Protein AF-A0A9D9UMH8-F1 (afdb_monomer_lite)

Structure (mmCIF, N/CA/C/O backbone):
data_AF-A0A9D9UMH8-F1
#
_entry.id   AF-A0A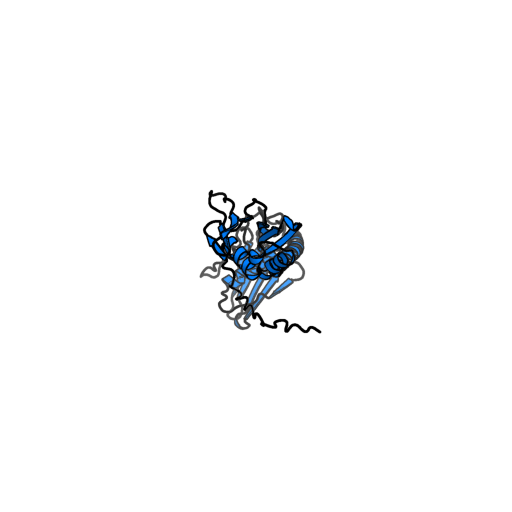9D9UMH8-F1
#
loop_
_atom_site.group_PDB
_atom_site.id
_atom_site.type_symbol
_atom_site.label_atom_id
_atom_site.label_alt_id
_atom_site.label_comp_id
_atom_site.label_asym_id
_atom_site.label_entity_id
_atom_site.label_seq_id
_atom_site.pdbx_PDB_ins_code
_atom_site.Cartn_x
_atom_site.Cartn_y
_atom_site.Cartn_z
_atom_site.occupancy
_atom_site.B_iso_or_equiv
_atom_site.auth_seq_id
_atom_site.auth_comp_id
_atom_site.auth_asym_id
_atom_site.auth_atom_id
_atom_site.pdbx_PDB_model_num
ATOM 1 N N . MET A 1 1 ? -39.418 -37.195 62.190 1.00 38.16 1 MET A N 1
ATOM 2 C CA . MET A 1 1 ? -38.482 -37.129 61.042 1.00 38.16 1 MET A CA 1
ATOM 3 C C . MET A 1 1 ? -39.323 -36.866 59.799 1.00 38.16 1 MET A C 1
ATOM 5 O O . MET A 1 1 ? -40.121 -37.720 59.458 1.00 38.16 1 MET A O 1
ATOM 9 N N . LYS A 1 2 ? -39.493 -35.611 59.355 1.00 41.47 2 LYS A N 1
ATOM 10 C CA . LYS A 1 2 ? -38.584 -34.819 58.490 1.00 41.47 2 LYS A CA 1
ATOM 11 C C . LYS A 1 2 ? -38.181 -35.584 57.229 1.00 41.47 2 LYS A C 1
ATOM 13 O O . LYS A 1 2 ? -37.345 -36.450 57.378 1.00 41.47 2 LYS A O 1
ATOM 18 N N . TYR A 1 3 ? -38.773 -35.220 56.084 1.00 45.50 3 TYR A N 1
ATOM 19 C CA . TYR A 1 3 ? -38.185 -34.996 54.741 1.00 45.50 3 TYR A CA 1
ATOM 20 C C . TYR A 1 3 ? -39.340 -34.463 53.860 1.00 45.50 3 TYR A C 1
ATOM 22 O O . TYR A 1 3 ? -40.151 -35.221 53.344 1.00 45.50 3 TYR A O 1
ATOM 30 N N . LEU A 1 4 ? -39.694 -33.177 53.946 1.00 39.97 4 LEU A N 1
ATOM 31 C CA . LEU A 1 4 ? -39.166 -32.098 53.098 1.00 39.97 4 LEU A CA 1
ATOM 32 C C . LEU A 1 4 ? -38.983 -32.539 51.630 1.00 39.97 4 LEU A C 1
ATOM 34 O O . LEU A 1 4 ? -37.881 -32.873 51.206 1.00 39.97 4 LEU A O 1
ATOM 38 N N . LYS A 1 5 ? -40.079 -32.539 50.859 1.00 43.66 5 LYS A N 1
ATOM 39 C CA . LYS A 1 5 ? -40.035 -32.583 49.391 1.00 43.66 5 LYS A CA 1
ATOM 40 C C . LYS A 1 5 ? -39.563 -31.215 48.896 1.00 43.66 5 LYS A C 1
ATOM 42 O O . LYS A 1 5 ? -40.370 -30.310 48.712 1.00 43.66 5 LYS A O 1
ATOM 47 N N . ILE A 1 6 ? -38.247 -31.057 48.770 1.00 50.69 6 ILE A N 1
ATOM 48 C CA . ILE A 1 6 ? -37.643 -29.911 48.094 1.00 50.69 6 ILE A CA 1
ATOM 49 C C . ILE A 1 6 ? -37.891 -30.060 46.594 1.00 50.69 6 ILE A C 1
ATOM 51 O O . ILE A 1 6 ? -37.615 -31.094 45.990 1.00 50.69 6 ILE A O 1
ATOM 55 N N . SER A 1 7 ? -38.445 -28.987 46.051 1.00 50.19 7 SER A N 1
ATOM 56 C CA . SER A 1 7 ? -38.648 -28.646 44.656 1.00 50.19 7 SER A CA 1
ATOM 57 C C . SER A 1 7 ? -37.510 -29.074 43.729 1.00 50.19 7 SER A C 1
ATOM 59 O O . SER A 1 7 ? -36.359 -28.705 43.939 1.00 50.19 7 SER A O 1
ATOM 61 N N . LEU A 1 8 ? -37.863 -29.707 42.613 1.00 41.88 8 LEU A N 1
ATOM 62 C CA . LEU A 1 8 ? -37.092 -29.597 41.379 1.00 41.88 8 LEU A CA 1
ATOM 63 C C . LEU A 1 8 ? -38.045 -29.166 40.265 1.00 41.88 8 LEU A C 1
ATOM 65 O O . LEU A 1 8 ? -38.298 -29.876 39.297 1.00 41.88 8 LEU A O 1
ATOM 69 N N . ALA A 1 9 ? -38.622 -27.976 40.446 1.00 45.09 9 ALA A N 1
ATOM 70 C CA . ALA A 1 9 ? -39.033 -27.187 39.304 1.00 45.09 9 ALA A CA 1
ATOM 71 C C . ALA A 1 9 ? -37.738 -26.868 38.550 1.00 45.09 9 ALA A C 1
ATOM 73 O O . ALA A 1 9 ? -36.996 -25.966 38.939 1.00 45.09 9 ALA A O 1
ATOM 74 N N . LEU A 1 10 ? -37.435 -27.671 37.525 1.00 42.94 10 LEU A N 1
ATOM 75 C CA . LEU A 1 10 ? -36.542 -27.270 36.450 1.00 42.94 10 LEU A CA 1
ATOM 76 C C . LEU A 1 10 ? -37.153 -26.008 35.837 1.00 42.94 10 LEU A C 1
ATOM 78 O O . LEU A 1 10 ? -37.937 -26.056 34.892 1.00 42.94 10 LEU A O 1
ATOM 82 N N . LEU A 1 11 ? -36.794 -24.867 36.415 1.00 43.56 11 LEU A N 1
ATOM 83 C CA . LEU A 1 11 ? -36.732 -23.603 35.717 1.00 43.56 11 LEU A CA 1
ATOM 84 C C . LEU A 1 11 ? -35.691 -23.791 34.614 1.00 43.56 11 LEU A C 1
ATOM 86 O O . LEU A 1 11 ? -34.524 -23.436 34.757 1.00 43.56 11 LEU A O 1
ATOM 90 N N . PHE A 1 12 ? -36.137 -24.356 33.495 1.00 47.38 12 PHE A N 1
ATOM 91 C CA . PHE A 1 12 ? -35.633 -23.956 32.197 1.00 47.38 12 PHE A CA 1
ATOM 92 C C . PHE A 1 12 ? -35.948 -22.463 32.065 1.00 47.38 12 PHE A C 1
ATOM 94 O O . PHE A 1 12 ? -36.927 -22.064 31.439 1.00 47.38 12 PHE A O 1
ATOM 101 N N . PHE A 1 13 ? -35.124 -21.621 32.694 1.00 43.00 13 PHE A N 1
ATOM 102 C CA . PHE A 1 13 ? -34.876 -20.291 32.175 1.00 43.00 13 PHE A CA 1
ATOM 103 C C . PHE A 1 13 ? -34.248 -20.528 30.807 1.00 43.00 13 PHE A C 1
ATOM 105 O O . PHE A 1 13 ? -33.035 -20.656 30.660 1.00 43.00 13 PHE A O 1
ATOM 112 N N . SER A 1 14 ? -35.104 -20.653 29.797 1.00 44.06 14 SER A N 1
ATOM 113 C CA . SER A 1 14 ? -34.763 -20.303 28.436 1.00 44.06 14 SER A CA 1
ATOM 114 C C . SER A 1 14 ? -34.330 -18.845 28.494 1.00 44.06 14 SER A C 1
ATOM 116 O O . SER A 1 14 ? -35.151 -17.934 28.381 1.00 44.06 14 SER A O 1
ATOM 118 N N . VAL A 1 15 ? -33.044 -18.624 28.763 1.00 45.44 15 VAL A N 1
ATOM 119 C CA . VAL A 1 15 ? -32.385 -17.365 28.464 1.00 45.44 15 VAL A CA 1
ATOM 120 C C . VAL A 1 15 ? -32.480 -17.285 26.953 1.00 45.44 15 VAL A C 1
ATOM 122 O O . VAL A 1 15 ? -31.684 -17.871 26.225 1.00 45.44 15 VAL A O 1
ATOM 125 N N . SER A 1 16 ? -33.557 -16.677 26.465 1.00 42.88 16 SER A N 1
ATOM 126 C CA . SER A 1 16 ? -33.620 -16.227 25.093 1.00 42.88 16 SER A CA 1
ATOM 127 C C . SER A 1 16 ? -32.416 -15.312 24.947 1.00 42.88 16 SER A C 1
ATOM 129 O O . SER A 1 16 ? -32.431 -14.210 25.497 1.00 42.88 16 SER A O 1
ATOM 131 N N . LEU A 1 17 ? -31.353 -15.796 24.296 1.00 49.84 17 LEU A N 1
ATOM 132 C CA . LEU A 1 17 ? -30.282 -14.949 23.797 1.00 49.84 17 LEU A CA 1
ATOM 133 C C . LEU A 1 17 ? -30.946 -13.975 22.824 1.00 49.84 17 LEU A C 1
ATOM 135 O O . LEU A 1 17 ? -31.077 -14.243 21.631 1.00 49.84 17 LEU A O 1
ATOM 139 N N . SER A 1 18 ? -31.469 -12.867 23.344 1.00 59.88 18 SER A N 1
ATOM 140 C CA . SER A 1 18 ? -31.874 -11.757 22.509 1.00 59.88 18 SER A CA 1
ATOM 141 C C . SER A 1 18 ? -30.582 -11.204 21.937 1.00 59.88 18 SER A C 1
ATOM 143 O O . SER A 1 18 ? -29.784 -10.633 22.678 1.00 59.88 18 SER A O 1
ATOM 145 N N . ALA A 1 19 ? -30.358 -11.428 20.643 1.00 69.69 19 ALA A N 1
ATOM 146 C CA . ALA A 1 19 ? -29.226 -10.847 19.941 1.00 69.69 19 ALA A CA 1
ATOM 147 C C . ALA A 1 19 ? -29.185 -9.338 20.228 1.00 69.69 19 ALA A C 1
ATOM 149 O O . ALA A 1 19 ? -30.169 -8.630 19.975 1.00 69.69 19 ALA A O 1
ATOM 150 N N . GLN A 1 20 ? -28.071 -8.875 20.795 1.00 80.69 20 GLN A N 1
ATOM 151 C CA . GLN A 1 20 ? -27.877 -7.481 21.163 1.00 80.69 20 GLN A CA 1
ATOM 152 C C . GLN A 1 20 ? -27.992 -6.594 19.915 1.00 80.69 20 GLN A C 1
ATOM 154 O O . GLN A 1 20 ? -27.347 -6.834 18.889 1.00 80.69 20 GLN A O 1
ATOM 159 N N . LYS A 1 21 ? -28.827 -5.552 19.976 1.00 88.50 21 LYS A N 1
ATOM 160 C CA . LYS A 1 21 ? -29.055 -4.657 18.833 1.00 88.50 21 LYS A CA 1
ATOM 161 C C . LYS A 1 21 ? -28.113 -3.465 18.892 1.00 88.50 21 LYS A C 1
ATOM 163 O O . LYS A 1 21 ? -28.416 -2.460 19.530 1.00 88.50 21 LYS A O 1
ATOM 168 N N . VAL A 1 22 ? -27.005 -3.561 18.166 1.00 91.12 22 VAL A N 1
ATOM 169 C CA . VAL A 1 22 ? -26.075 -2.443 17.952 1.00 91.12 22 VAL A CA 1
ATOM 170 C C . VAL A 1 22 ? -26.483 -1.656 16.701 1.00 91.12 22 VAL A C 1
ATOM 172 O O . VAL A 1 22 ? -26.626 -2.243 15.624 1.00 91.12 22 VAL A O 1
ATOM 175 N N . LYS A 1 23 ? -26.687 -0.339 16.844 1.00 91.44 23 LYS A N 1
ATOM 176 C CA . LYS A 1 23 ? -27.027 0.602 15.762 1.00 91.44 23 LYS A CA 1
ATOM 177 C C . LYS A 1 23 ? -26.100 1.820 15.807 1.00 91.44 23 LYS A C 1
ATOM 179 O O . LYS A 1 23 ? -25.904 2.406 16.869 1.00 91.44 23 LYS A O 1
ATOM 184 N N . LEU A 1 24 ? -25.606 2.240 14.645 1.00 89.75 24 LEU A N 1
ATOM 185 C CA . LEU A 1 24 ? -24.963 3.541 14.463 1.00 89.75 24 LEU A CA 1
ATOM 186 C C . LEU A 1 24 ? -26.001 4.623 14.154 1.00 89.75 24 LEU A C 1
ATOM 188 O O . LEU A 1 24 ? -26.866 4.431 13.299 1.00 89.75 24 LEU A O 1
ATOM 192 N N . ASP A 1 25 ? -25.923 5.740 14.872 1.00 89.56 25 ASP A N 1
ATOM 193 C CA . ASP A 1 25 ? -26.810 6.895 14.710 1.00 89.56 25 ASP A CA 1
ATOM 194 C C . ASP A 1 25 ? -25.981 8.184 14.755 1.00 89.56 25 ASP A C 1
ATOM 196 O O . ASP A 1 25 ? -25.525 8.610 15.819 1.00 89.56 25 ASP A O 1
ATOM 200 N N . ASP A 1 26 ? -25.712 8.757 13.582 1.00 87.44 26 ASP A N 1
ATOM 201 C CA . ASP A 1 26 ? -24.709 9.806 13.368 1.00 87.44 26 ASP A CA 1
ATOM 202 C C . ASP A 1 26 ? -23.345 9.434 13.954 1.00 87.44 26 ASP A C 1
ATOM 204 O O . ASP A 1 26 ? -22.712 8.516 13.444 1.00 87.44 26 ASP A O 1
ATOM 208 N N . ASP A 1 27 ? -22.887 10.113 15.010 1.00 90.00 27 ASP A N 1
ATOM 209 C CA . ASP A 1 27 ? -21.639 9.828 15.727 1.00 90.00 27 ASP A CA 1
ATOM 210 C C . ASP A 1 27 ? -21.842 8.836 16.887 1.00 90.00 27 ASP A C 1
ATOM 212 O O . ASP A 1 27 ? -20.880 8.312 17.434 1.00 90.00 27 ASP A O 1
ATOM 216 N N . ASN A 1 28 ? -23.080 8.490 17.232 1.00 93.69 28 ASN A N 1
ATOM 217 C CA . ASN A 1 28 ? -23.400 7.674 18.399 1.00 93.69 28 ASN A CA 1
ATOM 218 C C . ASN A 1 28 ? -23.435 6.177 18.070 1.00 93.69 28 ASN A C 1
ATOM 220 O O . ASN A 1 28 ? -23.884 5.765 16.998 1.00 93.69 28 ASN A O 1
ATOM 224 N N . VAL A 1 29 ? -23.016 5.359 19.036 1.00 93.56 29 VAL A N 1
ATOM 225 C CA . VAL A 1 29 ? -23.204 3.905 19.019 1.00 93.56 29 VAL A CA 1
ATOM 226 C C . VAL A 1 29 ? -24.267 3.558 20.054 1.00 93.56 29 VAL A C 1
ATOM 228 O O . VAL A 1 29 ? -24.078 3.747 21.263 1.00 93.56 29 VAL A O 1
ATOM 231 N N . LEU A 1 30 ? -25.409 3.085 19.562 1.00 93.50 30 LEU A N 1
ATOM 232 C CA . LEU A 1 30 ? -26.549 2.680 20.368 1.00 93.50 30 LEU A CA 1
ATOM 233 C C . LEU A 1 30 ? -26.516 1.166 20.565 1.00 93.50 30 LEU A C 1
ATOM 235 O O . LEU A 1 30 ? -26.478 0.417 19.592 1.00 93.50 30 LEU A O 1
ATOM 239 N N . VAL A 1 31 ? -26.598 0.726 21.813 1.00 92.31 31 VAL A N 1
ATOM 240 C CA . VAL A 1 31 ? -26.696 -0.678 22.208 1.00 92.31 31 VAL A CA 1
ATOM 241 C C . VAL A 1 31 ? -28.065 -0.872 22.845 1.00 92.31 31 VAL A C 1
ATOM 243 O O . VAL A 1 31 ? -28.396 -0.200 23.820 1.00 92.31 31 VAL A O 1
ATOM 246 N N . ASP A 1 32 ? -28.906 -1.699 22.226 1.00 91.31 32 ASP A N 1
ATOM 247 C CA . ASP A 1 32 ? -30.314 -1.882 22.596 1.00 91.31 32 ASP A CA 1
ATOM 248 C C . ASP A 1 32 ? -31.077 -0.551 22.707 1.00 91.31 32 ASP A C 1
ATOM 250 O O . ASP A 1 32 ? -31.887 -0.327 23.604 1.00 91.31 32 ASP A O 1
ATOM 254 N N . LYS A 1 33 ? -30.819 0.339 21.736 1.00 91.19 33 LYS A N 1
ATOM 255 C CA . LYS A 1 33 ? -31.358 1.711 21.631 1.00 91.19 33 LYS A CA 1
ATOM 256 C C . LYS A 1 33 ? -30.848 2.700 22.689 1.00 91.19 33 LYS A C 1
ATOM 258 O O . LYS A 1 33 ? -31.306 3.838 22.702 1.00 91.19 33 LYS A O 1
ATOM 263 N N . VAL A 1 34 ? -29.893 2.316 23.533 1.00 92.50 34 VAL A N 1
ATOM 264 C CA . VAL A 1 34 ? -29.270 3.206 24.522 1.00 92.50 34 VAL A CA 1
ATOM 265 C C . VAL A 1 34 ? -27.898 3.645 24.017 1.00 92.50 34 VAL A C 1
ATOM 267 O O . VAL A 1 34 ? -27.082 2.802 23.653 1.00 92.50 34 VAL A O 1
ATOM 270 N N . LYS A 1 35 ? -27.613 4.954 24.001 1.00 94.81 35 LYS A N 1
ATOM 271 C CA . LYS A 1 35 ? -26.267 5.458 23.673 1.00 94.81 35 LYS A CA 1
ATOM 272 C C . LYS A 1 35 ? -25.269 4.906 24.692 1.00 94.81 35 LYS A C 1
ATOM 274 O O . LYS A 1 35 ? -25.461 5.090 25.891 1.00 94.81 35 LYS A O 1
ATOM 279 N N . LYS A 1 36 ? -24.218 4.239 24.213 1.00 95.44 36 LYS A N 1
ATOM 280 C CA . LYS A 1 36 ? -23.132 3.701 25.053 1.00 95.44 36 LYS A CA 1
ATOM 281 C C . LYS A 1 36 ? -21.758 4.220 24.659 1.00 95.44 36 LYS A C 1
ATOM 283 O O . LYS A 1 36 ? -20.905 4.368 25.5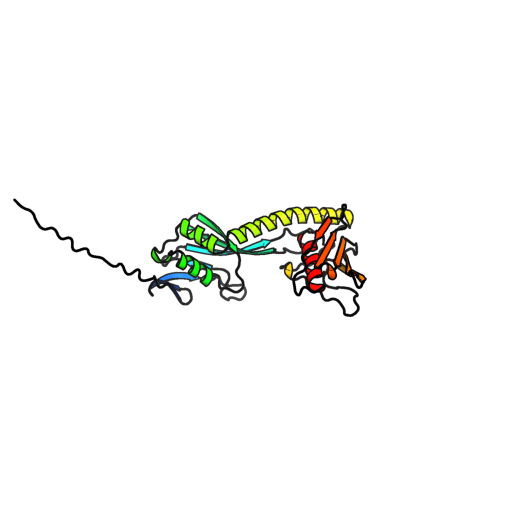23 1.00 95.44 36 LYS A O 1
ATOM 288 N N . PHE A 1 37 ? -21.565 4.525 23.380 1.00 96.88 37 PHE A N 1
ATOM 289 C CA . PHE A 1 37 ? -20.297 5.031 22.875 1.00 96.88 37 PHE A CA 1
ATOM 290 C C . PHE A 1 37 ? -20.516 6.161 21.878 1.00 96.88 37 PHE A C 1
ATOM 292 O O . PHE A 1 37 ? -21.617 6.364 21.352 1.00 96.88 37 PHE A O 1
ATOM 299 N N . GLU A 1 38 ? -19.436 6.874 21.603 1.00 96.12 38 GLU A N 1
ATOM 300 C CA . GLU A 1 38 ? -19.362 7.909 20.588 1.00 96.12 38 GLU A CA 1
ATOM 301 C C . GLU A 1 38 ? -18.154 7.659 19.690 1.00 96.12 38 GLU A C 1
ATOM 303 O O . GLU A 1 38 ? -17.030 7.497 20.159 1.00 96.12 38 GLU A O 1
ATOM 308 N N . PHE A 1 39 ? -18.391 7.614 18.384 1.00 95.44 39 PHE A N 1
ATOM 309 C CA . PHE A 1 39 ? -17.360 7.519 17.368 1.00 95.44 39 PHE A CA 1
ATOM 310 C C . PHE A 1 39 ? -17.258 8.857 16.645 1.00 95.44 39 PHE A C 1
ATOM 312 O O . PHE A 1 39 ? -18.159 9.234 15.895 1.00 95.44 39 PHE A O 1
ATOM 319 N N . THR A 1 40 ? -16.136 9.541 16.842 1.00 93.12 40 THR A N 1
ATOM 320 C CA . THR A 1 40 ? -15.870 10.866 16.275 1.00 93.12 40 THR A CA 1
ATOM 321 C C . THR A 1 40 ? -14.826 10.781 15.170 1.00 93.12 40 THR A C 1
ATOM 323 O O . THR A 1 40 ? -13.844 10.052 15.285 1.00 93.12 40 THR A O 1
ATOM 326 N N . ASN A 1 41 ? -15.020 11.543 14.095 1.00 92.25 41 ASN A N 1
ATOM 327 C CA . ASN A 1 41 ? -14.042 11.698 13.019 1.00 92.25 41 ASN A CA 1
ATOM 328 C C . ASN A 1 41 ? -13.415 13.100 13.108 1.00 92.25 41 ASN A C 1
ATOM 330 O O . ASN A 1 41 ? -14.159 14.078 13.233 1.00 92.25 41 ASN A O 1
ATOM 334 N N . PRO A 1 42 ? -12.082 13.242 12.997 1.00 91.19 42 PRO A N 1
ATOM 335 C CA . PRO A 1 42 ? -11.452 14.558 12.946 1.00 91.19 42 PRO A CA 1
ATOM 336 C C . PRO A 1 42 ? -11.834 15.298 11.656 1.00 91.19 42 PRO A C 1
ATOM 338 O O . PRO A 1 42 ? -12.278 14.688 10.684 1.00 91.19 42 PRO A O 1
ATOM 341 N N . LEU A 1 43 ? -11.648 16.618 11.616 1.00 91.06 43 LEU A N 1
ATOM 342 C CA . LEU A 1 43 ? -11.814 17.390 10.381 1.00 91.06 43 LEU A CA 1
ATOM 343 C C . LEU A 1 43 ? -10.568 17.264 9.493 1.00 91.06 43 LEU A C 1
ATOM 345 O O . LEU A 1 43 ? -9.438 17.300 9.973 1.00 91.06 43 LEU A O 1
ATOM 349 N N . ASN A 1 44 ? -10.774 17.149 8.184 1.00 88.44 44 ASN A N 1
ATOM 350 C CA . ASN A 1 44 ? -9.715 17.213 7.183 1.00 88.44 44 ASN A CA 1
ATOM 351 C C . ASN A 1 44 ? -9.377 18.669 6.810 1.00 88.44 44 ASN A C 1
ATOM 353 O O . ASN A 1 44 ? -10.048 19.610 7.231 1.00 88.44 44 ASN A O 1
ATOM 357 N N . ALA A 1 45 ? -8.379 18.859 5.941 1.00 86.69 45 ALA A N 1
ATOM 358 C CA . AL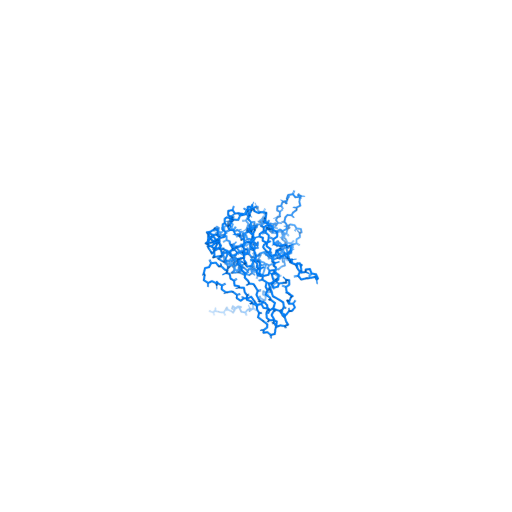A A 1 45 ? -7.940 20.183 5.475 1.00 86.69 45 ALA A CA 1
ATOM 359 C C . ALA A 1 45 ? -9.037 21.021 4.781 1.00 86.69 45 ALA A C 1
ATOM 361 O O . ALA A 1 45 ? -8.876 22.224 4.606 1.00 86.69 45 ALA A O 1
ATOM 362 N N . LYS A 1 46 ? -10.156 20.403 4.379 1.00 90.00 46 LYS A N 1
ATOM 363 C CA . LYS A 1 46 ? -11.324 21.073 3.785 1.00 90.00 46 LYS A CA 1
ATOM 364 C C . LYS A 1 46 ? -12.432 21.348 4.813 1.00 90.00 46 LYS A C 1
ATOM 366 O O . LYS A 1 46 ? -13.553 21.653 4.415 1.00 90.00 46 LYS A O 1
ATOM 371 N N . GLY A 1 47 ? -12.159 21.162 6.107 1.00 90.31 47 GLY A N 1
ATOM 372 C CA . GLY A 1 47 ? -13.127 21.341 7.191 1.00 90.31 47 GLY A CA 1
ATOM 373 C C . GLY A 1 47 ? -14.245 20.292 7.223 1.00 90.31 47 GLY A C 1
ATOM 374 O O . GLY A 1 47 ? -15.265 20.512 7.866 1.00 90.31 47 GLY A O 1
ATOM 375 N N . LYS A 1 48 ? -14.096 19.161 6.519 1.00 89.00 48 LYS A N 1
ATOM 376 C CA . LYS A 1 48 ? -15.084 18.065 6.501 1.00 89.00 48 LYS A CA 1
ATOM 377 C C . LYS A 1 48 ? -14.607 16.906 7.370 1.00 89.00 48 LYS A C 1
ATOM 379 O O . LYS A 1 48 ? -13.405 16.678 7.442 1.00 89.00 48 LYS A O 1
ATOM 384 N N . LYS A 1 49 ? -15.527 16.132 7.957 1.00 87.75 49 LYS A N 1
ATOM 385 C CA . LYS A 1 49 ? -15.187 14.897 8.687 1.00 87.75 49 LYS A CA 1
ATOM 386 C C . LYS A 1 49 ? -14.333 13.963 7.818 1.00 87.75 49 LYS A C 1
ATOM 388 O O . LYS A 1 49 ? -14.701 13.646 6.683 1.00 87.75 49 LYS A O 1
ATOM 393 N N . ASP A 1 50 ? -13.190 13.551 8.351 1.00 88.50 50 ASP A N 1
ATOM 394 C CA . ASP A 1 50 ? -12.257 12.622 7.728 1.00 88.50 50 ASP A CA 1
ATOM 395 C C . ASP A 1 50 ? -12.765 11.191 7.915 1.00 88.50 50 ASP A C 1
ATOM 397 O O . ASP A 1 50 ? -12.691 10.613 8.996 1.00 88.50 50 ASP A O 1
ATOM 401 N N . LYS A 1 51 ? -13.305 10.621 6.838 1.00 86.06 51 LYS A N 1
ATOM 402 C CA . LYS A 1 51 ? -13.953 9.301 6.839 1.00 86.06 51 LYS A CA 1
ATOM 403 C C . LYS A 1 51 ? -12.988 8.144 7.118 1.00 86.06 51 LYS A C 1
ATOM 405 O O . LYS A 1 51 ? -13.444 7.026 7.344 1.00 86.06 51 LYS A O 1
ATOM 410 N N . TYR A 1 52 ? -11.681 8.402 7.069 1.00 86.00 52 TYR A N 1
ATOM 411 C CA . TYR A 1 52 ? -10.636 7.389 7.191 1.00 86.00 52 TYR A CA 1
ATOM 412 C C . TYR A 1 52 ? -9.964 7.377 8.566 1.00 86.00 52 TYR A C 1
ATOM 414 O O . TYR A 1 52 ? -9.183 6.480 8.849 1.00 86.00 52 TYR A O 1
ATOM 422 N N . LYS A 1 53 ? -10.282 8.336 9.438 1.00 90.75 53 LYS A N 1
ATOM 423 C CA . LYS A 1 53 ? -9.732 8.429 10.795 1.00 90.75 53 LYS A CA 1
ATOM 424 C C . LYS A 1 53 ? -10.856 8.519 11.797 1.00 90.75 53 LYS A C 1
ATOM 426 O O . LYS A 1 53 ? -11.904 9.074 11.482 1.00 90.75 53 LYS A O 1
ATOM 431 N N . GLY A 1 54 ? -10.633 8.060 13.017 1.00 94.00 54 GLY A N 1
ATOM 432 C CA . GLY A 1 54 ? -11.634 8.253 14.050 1.00 94.00 54 GLY A CA 1
ATOM 433 C C . GLY A 1 54 ? -11.207 7.821 15.434 1.00 94.00 54 GLY A C 1
ATOM 434 O O . GLY A 1 54 ? -10.153 7.223 15.628 1.00 94.00 54 GLY A O 1
ATOM 435 N N . THR A 1 55 ? -12.050 8.149 16.399 1.00 96.75 55 THR A N 1
ATOM 436 C CA . THR A 1 55 ? -11.852 7.818 17.803 1.00 96.75 55 THR A CA 1
ATOM 437 C C . THR A 1 55 ? -13.164 7.311 18.375 1.00 96.75 55 THR A C 1
ATOM 439 O O . THR A 1 55 ? -14.163 8.033 18.340 1.00 96.75 55 THR A O 1
ATOM 442 N N . LEU A 1 56 ? -13.146 6.092 18.912 1.00 97.38 56 LEU A N 1
ATOM 443 C CA . LEU A 1 56 ? -14.237 5.521 19.693 1.00 97.38 56 LEU A CA 1
ATOM 444 C C . LEU A 1 56 ? -14.007 5.848 21.169 1.00 97.38 56 LEU A C 1
ATOM 446 O O . LEU A 1 56 ? -12.945 5.536 21.713 1.00 97.38 56 LEU A O 1
ATOM 450 N N . LYS A 1 57 ? -15.002 6.456 21.810 1.00 97.38 57 LYS A N 1
ATOM 451 C CA . LYS A 1 57 ? -14.987 6.827 23.225 1.00 97.38 57 LYS A CA 1
ATOM 452 C C . LYS A 1 57 ? -16.196 6.262 23.952 1.00 97.38 57 LYS A C 1
ATOM 454 O O . LYS A 1 57 ? -17.255 6.092 23.345 1.00 97.38 57 LYS A O 1
ATOM 459 N N . ASP A 1 58 ? -16.043 6.003 25.242 1.00 95.19 58 ASP A N 1
ATOM 460 C CA . ASP A 1 58 ? -17.188 5.796 26.128 1.00 95.19 58 ASP A CA 1
ATOM 461 C C . ASP A 1 58 ? -17.877 7.134 26.476 1.00 95.19 58 ASP A C 1
ATOM 463 O O . ASP A 1 58 ? -17.497 8.203 25.988 1.00 95.19 58 ASP A O 1
ATOM 467 N N . LEU A 1 59 ? -18.925 7.078 27.303 1.00 93.81 59 LEU A N 1
ATOM 468 C CA . LEU A 1 59 ? -19.667 8.273 27.727 1.00 93.81 59 LEU A CA 1
ATOM 469 C C . LEU A 1 59 ? -18.912 9.147 28.736 1.00 93.81 59 LEU A C 1
ATOM 471 O O . LEU A 1 59 ? -19.294 10.298 28.935 1.00 93.81 59 LEU A O 1
ATOM 475 N N . GLU A 1 60 ? -17.868 8.614 29.365 1.00 94.38 60 GLU A N 1
ATOM 476 C CA . GLU A 1 60 ? -16.993 9.351 30.281 1.00 94.38 60 GLU A CA 1
ATOM 477 C C . GLU A 1 60 ? -15.891 10.103 29.516 1.00 94.38 60 GLU A C 1
ATOM 479 O O . GLU A 1 60 ? -15.204 10.958 30.073 1.00 94.38 60 GLU A O 1
ATOM 484 N N . GLY A 1 61 ? -15.760 9.837 28.213 1.00 93.12 61 GLY A N 1
ATOM 485 C CA . GLY A 1 61 ? -14.777 10.448 27.329 1.00 93.12 61 GLY A CA 1
ATOM 486 C C . GLY A 1 61 ? -13.464 9.670 27.241 1.00 93.12 61 GLY A C 1
ATOM 487 O O . GLY A 1 61 ? -12.544 10.135 26.558 1.00 93.12 61 GLY A O 1
ATOM 488 N N . ASN A 1 62 ? -13.372 8.492 27.867 1.00 95.62 62 ASN A N 1
ATOM 489 C CA . ASN A 1 62 ? -12.193 7.641 27.782 1.00 95.62 62 ASN A CA 1
ATOM 490 C C . ASN A 1 62 ? -12.071 7.072 26.367 1.00 95.62 62 ASN A C 1
ATOM 492 O O . ASN A 1 62 ? -13.044 6.616 25.761 1.00 95.62 62 ASN A O 1
ATOM 496 N N . VAL A 1 63 ? -10.854 7.101 25.823 1.00 97.00 63 VAL A N 1
ATOM 497 C CA . VAL A 1 63 ? -10.579 6.591 24.477 1.00 97.00 63 VAL A CA 1
ATOM 498 C C . VAL A 1 63 ? -10.466 5.072 24.514 1.00 97.00 63 VAL A C 1
ATOM 500 O O . VAL A 1 63 ? -9.533 4.521 25.096 1.00 97.00 63 VAL A O 1
ATOM 503 N N . ILE A 1 64 ? -11.394 4.415 23.824 1.00 97.31 64 ILE A N 1
ATOM 504 C CA . ILE A 1 64 ? -11.431 2.962 23.653 1.00 97.31 64 ILE A CA 1
ATOM 505 C C . ILE A 1 64 ? -10.538 2.550 22.482 1.00 97.31 64 ILE A C 1
ATOM 507 O O . ILE A 1 64 ? -9.711 1.651 22.622 1.00 97.31 64 ILE A O 1
ATOM 511 N N . LEU A 1 65 ? -10.693 3.231 21.339 1.00 97.69 65 LEU A N 1
ATOM 512 C CA . LEU A 1 65 ? -9.884 3.032 20.137 1.00 97.69 65 LEU A CA 1
ATOM 513 C C . LEU A 1 65 ? -9.573 4.362 19.456 1.00 97.69 65 LEU A C 1
ATOM 515 O O . LEU A 1 65 ? -10.432 5.238 19.352 1.00 97.69 65 LEU A O 1
ATOM 519 N N . GLU A 1 66 ? -8.370 4.470 18.908 1.00 97.25 66 GLU A N 1
ATOM 520 C CA . GLU A 1 66 ? -7.962 5.536 18.001 1.00 97.25 66 GLU A CA 1
ATOM 521 C C . GLU A 1 66 ? -7.481 4.930 16.681 1.00 97.25 66 GLU A C 1
ATOM 523 O O . GLU A 1 66 ? -6.650 4.026 16.673 1.00 97.25 66 GLU A O 1
ATOM 528 N N . ILE A 1 67 ? -8.002 5.433 15.563 1.00 95.62 67 ILE A N 1
ATOM 529 C CA . ILE A 1 67 ? -7.679 4.962 14.220 1.00 95.62 67 ILE A CA 1
ATOM 530 C C . ILE A 1 67 ? -7.075 6.110 13.417 1.00 95.62 67 ILE A C 1
ATOM 532 O O . ILE A 1 67 ? -7.725 7.134 13.172 1.00 95.62 67 ILE A O 1
ATOM 536 N N . LYS A 1 68 ? -5.823 5.924 12.998 1.00 93.19 68 LYS A N 1
ATOM 537 C CA . LYS A 1 68 ? -5.037 6.880 12.211 1.00 93.19 68 LYS A CA 1
ATOM 538 C C . LYS A 1 68 ? -4.560 6.226 10.921 1.00 93.19 68 LYS A C 1
ATOM 540 O O . LYS A 1 68 ? -4.253 5.040 10.912 1.00 93.19 68 LYS A O 1
ATOM 545 N N . ASP A 1 69 ? -4.452 7.005 9.849 1.00 89.81 69 ASP A N 1
ATOM 546 C CA . ASP A 1 69 ? -3.801 6.533 8.624 1.00 89.81 69 ASP A CA 1
ATOM 547 C C . ASP A 1 69 ? -2.343 6.150 8.913 1.00 89.81 69 ASP A C 1
ATOM 549 O O . ASP A 1 69 ? -1.638 6.846 9.649 1.00 89.81 69 ASP A O 1
ATOM 553 N N . THR A 1 70 ? -1.884 5.085 8.267 1.00 90.69 70 THR A N 1
ATOM 554 C CA . THR A 1 70 ? -0.462 4.769 8.124 1.00 90.69 70 THR A CA 1
ATOM 555 C C . THR A 1 70 ? -0.131 4.560 6.650 1.00 90.69 70 THR A C 1
ATOM 557 O O . THR A 1 70 ? -0.986 4.155 5.859 1.00 90.69 70 THR A O 1
ATOM 560 N N . ILE A 1 71 ? 1.100 4.880 6.257 1.00 89.19 71 ILE A N 1
ATOM 561 C CA . ILE A 1 71 ? 1.549 4.811 4.866 1.00 89.19 71 ILE A CA 1
ATOM 562 C C . ILE A 1 71 ? 2.739 3.860 4.787 1.00 89.19 71 ILE A C 1
ATOM 564 O O . ILE A 1 71 ? 3.815 4.144 5.315 1.00 89.19 71 ILE A O 1
ATOM 568 N N . PHE A 1 72 ? 2.560 2.759 4.063 1.00 89.06 72 PHE A N 1
ATOM 569 C CA . PHE A 1 72 ? 3.626 1.812 3.761 1.00 89.06 72 PHE A CA 1
ATOM 570 C C . PHE A 1 72 ? 4.427 2.359 2.586 1.00 89.06 72 PHE A C 1
ATOM 572 O O . PHE A 1 72 ? 3.974 2.326 1.438 1.00 89.06 72 PHE A O 1
ATOM 579 N N . SER A 1 73 ? 5.583 2.945 2.880 1.00 89.75 73 SER A N 1
ATOM 580 C CA . SER A 1 73 ? 6.272 3.848 1.965 1.00 89.75 73 SER A CA 1
ATOM 581 C C . SER A 1 73 ? 7.687 3.421 1.612 1.00 89.75 73 SER A C 1
ATOM 583 O O . SER A 1 73 ? 8.427 2.857 2.416 1.00 89.75 73 SER A O 1
ATOM 585 N N . PHE A 1 74 ? 8.073 3.725 0.377 1.00 89.06 74 PHE A N 1
ATOM 586 C CA . PHE A 1 74 ? 9.433 3.508 -0.078 1.00 89.06 74 PHE A CA 1
ATOM 587 C C . PHE A 1 74 ? 10.364 4.583 0.484 1.00 89.06 74 PHE A C 1
ATOM 589 O O . PHE A 1 74 ? 9.966 5.739 0.651 1.00 89.06 74 PHE A O 1
ATOM 596 N N . VAL A 1 75 ? 11.620 4.218 0.729 1.00 91.19 75 VAL A N 1
ATOM 597 C CA . VAL A 1 75 ? 12.688 5.179 1.009 1.00 91.19 75 VAL A CA 1
ATOM 598 C C . VAL A 1 75 ? 12.935 5.998 -0.268 1.00 91.19 75 VAL A C 1
ATOM 600 O O . VAL A 1 75 ? 13.171 5.402 -1.328 1.00 91.19 75 VAL A O 1
ATOM 603 N N . PRO A 1 76 ? 12.867 7.343 -0.206 1.00 89.94 76 PRO A N 1
ATOM 604 C CA . PRO A 1 76 ? 13.161 8.186 -1.360 1.00 89.94 76 PRO A CA 1
ATOM 605 C C . PRO A 1 76 ? 14.595 7.975 -1.853 1.00 89.94 76 PRO A C 1
ATOM 607 O O . PRO A 1 76 ? 15.543 8.020 -1.068 1.00 89.94 76 PRO A O 1
ATOM 610 N N . LEU A 1 77 ? 14.763 7.767 -3.159 1.00 91.31 77 LEU A N 1
ATOM 611 C CA . LEU A 1 77 ? 16.089 7.739 -3.777 1.00 91.31 77 LEU A CA 1
ATOM 612 C C . LEU A 1 77 ? 16.625 9.164 -3.974 1.00 91.31 77 LEU A C 1
ATOM 614 O O . LEU A 1 77 ? 15.860 10.123 -4.042 1.00 91.31 77 LEU A O 1
ATOM 618 N N . SER A 1 78 ? 17.942 9.315 -4.144 1.00 90.31 78 SER A N 1
ATOM 619 C CA . SER A 1 78 ? 18.603 10.627 -4.308 1.00 90.31 78 SER A CA 1
ATOM 620 C C . SER A 1 78 ? 18.091 11.459 -5.491 1.00 90.31 78 SER A C 1
ATOM 622 O O . SER A 1 78 ? 18.244 12.679 -5.513 1.00 90.31 78 SER A O 1
ATOM 624 N N . HIS A 1 79 ? 17.474 10.805 -6.473 1.00 86.19 79 HIS A N 1
ATOM 625 C CA . HIS A 1 79 ? 16.885 11.429 -7.650 1.00 86.19 79 HIS A CA 1
ATOM 626 C C . HIS A 1 79 ? 15.355 11.573 -7.550 1.00 86.19 79 HIS A C 1
ATOM 628 O O . HIS A 1 79 ? 14.714 11.886 -8.547 1.00 86.19 79 HIS A O 1
ATOM 634 N N . GLU A 1 80 ? 14.735 11.394 -6.379 1.00 88.69 80 GLU A N 1
ATOM 635 C CA . GLU A 1 80 ? 13.285 11.526 -6.182 1.00 88.69 80 GLU A CA 1
ATOM 636 C C . GLU A 1 80 ? 12.931 12.716 -5.278 1.00 88.69 80 GLU A C 1
ATOM 638 O O . GLU A 1 80 ? 13.441 12.853 -4.171 1.00 88.69 80 GLU A O 1
ATOM 643 N N . ARG A 1 81 ? 12.017 13.587 -5.734 1.00 83.38 81 ARG A N 1
ATOM 644 C CA . ARG A 1 81 ? 11.583 14.788 -4.983 1.00 83.38 81 ARG A CA 1
ATOM 645 C C . ARG A 1 81 ? 10.607 14.521 -3.835 1.00 83.38 81 ARG A C 1
ATOM 647 O O . ARG A 1 81 ? 10.174 15.464 -3.178 1.00 83.38 81 ARG A O 1
ATOM 654 N N . GLY A 1 82 ? 10.207 13.276 -3.618 1.00 82.44 82 GLY A N 1
ATOM 655 C CA . GLY A 1 82 ? 9.209 12.939 -2.615 1.00 82.44 82 GLY A CA 1
ATOM 656 C C . GLY A 1 82 ? 9.176 11.454 -2.312 1.00 82.44 82 GLY A C 1
ATOM 657 O O . GLY A 1 82 ? 9.961 10.673 -2.847 1.00 82.44 82 GLY A O 1
ATOM 658 N N . GLN A 1 83 ? 8.216 11.075 -1.478 1.00 83.56 83 GLN A N 1
ATOM 659 C CA . GLN A 1 83 ? 8.004 9.699 -1.069 1.00 83.56 83 GLN A CA 1
ATOM 660 C C . GLN A 1 83 ? 6.907 9.021 -1.898 1.00 83.56 83 GLN A C 1
ATOM 662 O O . GLN A 1 83 ? 5.841 9.592 -2.131 1.00 83.56 83 GLN A O 1
ATOM 667 N N . ARG A 1 84 ? 7.173 7.786 -2.327 1.00 83.62 84 ARG A N 1
ATOM 668 C CA . ARG A 1 84 ? 6.184 6.896 -2.947 1.00 83.62 84 ARG A CA 1
ATOM 669 C C . ARG A 1 84 ? 5.615 5.968 -1.883 1.00 83.62 84 ARG A C 1
ATOM 671 O O . ARG A 1 84 ? 6.350 5.548 -0.990 1.00 83.62 84 ARG A O 1
ATOM 678 N N . TYR A 1 85 ? 4.352 5.591 -2.008 1.00 83.94 85 TYR A N 1
ATOM 679 C CA . TYR A 1 85 ? 3.763 4.557 -1.167 1.00 83.94 85 TYR A CA 1
ATOM 680 C C . TYR A 1 85 ? 3.399 3.310 -1.968 1.00 83.94 85 TYR A C 1
ATOM 682 O O . TYR A 1 85 ? 3.009 3.390 -3.132 1.00 83.94 85 TYR A O 1
ATOM 690 N N . LEU A 1 86 ? 3.566 2.151 -1.332 1.00 84.31 86 LEU A N 1
ATOM 691 C CA . LEU A 1 86 ? 3.083 0.868 -1.831 1.00 84.31 86 LEU A CA 1
ATOM 692 C C . LEU A 1 86 ? 1.606 0.691 -1.482 1.00 84.31 86 LEU A C 1
ATOM 694 O O . LEU A 1 86 ? 0.828 0.203 -2.297 1.00 84.31 86 LEU A O 1
ATOM 698 N N . ALA A 1 87 ? 1.235 1.084 -0.265 1.00 86.44 87 ALA A N 1
ATOM 699 C CA . ALA A 1 87 ? -0.112 0.935 0.252 1.00 86.44 87 ALA A CA 1
ATOM 700 C C . ALA A 1 87 ? -0.397 1.950 1.363 1.00 86.44 87 ALA A C 1
ATOM 702 O O . ALA A 1 87 ? 0.507 2.545 1.955 1.00 86.44 87 ALA A O 1
ATOM 703 N N . ILE A 1 88 ? -1.682 2.102 1.662 1.00 87.19 88 ILE A N 1
ATOM 704 C CA . ILE A 1 88 ? -2.187 2.840 2.816 1.00 87.19 88 ILE A CA 1
ATOM 705 C C . ILE A 1 88 ? -2.874 1.819 3.721 1.00 87.19 88 ILE A C 1
ATOM 707 O O . ILE A 1 88 ? -3.590 0.945 3.234 1.00 87.19 88 ILE A O 1
ATOM 711 N N . GLY A 1 89 ? -2.666 1.937 5.024 1.00 91.44 89 GLY A N 1
ATOM 712 C CA . GLY A 1 89 ? -3.377 1.165 6.035 1.00 91.44 89 GLY A CA 1
ATOM 713 C C . GLY A 1 89 ? -3.847 2.057 7.169 1.00 91.44 89 GLY A C 1
ATOM 714 O O . GLY A 1 89 ? -3.845 3.287 7.059 1.00 91.44 89 GLY A O 1
ATOM 715 N N . TYR A 1 90 ? -4.165 1.427 8.289 1.00 93.69 90 TYR A N 1
ATOM 716 C CA . TYR A 1 90 ? -4.477 2.106 9.532 1.00 93.69 90 TYR A CA 1
ATOM 717 C C . TYR A 1 90 ? -3.607 1.592 10.669 1.00 93.69 90 TYR A C 1
ATOM 719 O O . TYR A 1 90 ? -3.370 0.393 10.789 1.00 93.69 90 TYR A O 1
ATOM 727 N N . ASN A 1 91 ? -3.169 2.513 11.519 1.00 95.50 91 ASN A N 1
ATOM 728 C CA . ASN A 1 91 ? -2.719 2.199 12.862 1.00 95.50 91 ASN A CA 1
ATOM 729 C C . ASN A 1 91 ? -3.929 2.310 13.796 1.00 95.50 91 ASN A C 1
ATOM 731 O O . ASN A 1 91 ? -4.560 3.370 13.879 1.00 95.50 91 ASN A O 1
ATOM 735 N N . VAL A 1 92 ? -4.256 1.204 14.456 1.00 97.25 92 VAL A N 1
ATOM 736 C CA . VAL A 1 92 ? -5.338 1.096 15.429 1.00 97.25 92 VAL A CA 1
ATOM 737 C C . VAL A 1 92 ? -4.711 0.991 16.808 1.00 97.25 92 VAL A C 1
ATOM 739 O O . VAL A 1 92 ? -3.978 0.050 17.099 1.00 97.25 92 VAL A O 1
ATOM 742 N N . ASN A 1 93 ? -5.010 1.957 17.664 1.00 97.88 93 ASN A N 1
ATOM 743 C CA . ASN A 1 93 ? -4.459 2.057 19.004 1.00 97.88 93 ASN A CA 1
ATOM 744 C C . ASN A 1 93 ? -5.570 1.856 20.041 1.00 97.88 93 ASN A C 1
ATOM 746 O O . ASN A 1 93 ? -6.640 2.449 19.914 1.00 97.88 93 ASN A O 1
ATOM 750 N N . ALA A 1 94 ? -5.308 1.046 21.064 1.00 98.12 94 ALA A N 1
ATOM 751 C CA . ALA A 1 94 ? -6.166 0.809 22.220 1.00 98.12 94 ALA A CA 1
ATOM 752 C C . ALA A 1 94 ? -5.434 1.294 23.487 1.00 98.12 94 ALA A C 1
ATOM 754 O O . ALA A 1 94 ? -4.768 0.497 24.160 1.00 98.12 94 ALA A O 1
ATOM 755 N N . PRO A 1 95 ? -5.532 2.594 23.837 1.00 97.12 95 PRO A N 1
ATOM 756 C CA . PRO A 1 95 ? -4.700 3.199 24.881 1.00 97.12 95 PRO A CA 1
ATOM 757 C C . PRO A 1 95 ? -4.860 2.541 26.254 1.00 97.12 95 PRO A C 1
ATOM 759 O O . PRO A 1 95 ? -3.873 2.288 26.935 1.00 97.12 95 PRO A O 1
ATOM 762 N N . GLN A 1 96 ? -6.092 2.191 26.629 1.00 95.19 96 GLN A N 1
ATOM 763 C CA . GLN A 1 96 ? -6.407 1.520 27.897 1.00 95.19 96 GLN A CA 1
ATOM 764 C C . GLN A 1 96 ? -5.768 0.128 28.047 1.00 95.19 96 GLN A C 1
ATOM 766 O O . GLN A 1 96 ? -5.634 -0.371 29.160 1.00 95.19 96 GLN A O 1
ATOM 771 N N . LEU A 1 97 ? -5.370 -0.496 26.933 1.00 97.12 97 LEU A N 1
ATOM 772 C CA . LEU A 1 97 ? -4.678 -1.785 26.909 1.00 97.12 97 LEU A CA 1
ATOM 773 C C . LEU A 1 97 ? -3.168 -1.636 26.689 1.00 97.12 97 LEU A C 1
ATOM 775 O O . LEU A 1 97 ? -2.458 -2.638 26.741 1.00 97.12 97 LEU A O 1
ATOM 779 N N . ASN A 1 98 ? -2.681 -0.420 26.410 1.00 97.31 98 ASN A N 1
ATOM 780 C CA . ASN A 1 98 ? -1.325 -0.161 25.925 1.00 97.31 98 ASN A CA 1
ATOM 781 C C . ASN A 1 98 ? -0.956 -1.052 24.719 1.00 97.31 98 ASN A C 1
ATOM 783 O O . ASN A 1 98 ? 0.122 -1.646 24.667 1.00 97.31 98 ASN A O 1
ATOM 787 N N . LYS A 1 99 ? -1.888 -1.186 23.765 1.00 97.81 99 LYS A N 1
ATOM 788 C CA . LYS A 1 99 ? -1.729 -2.012 22.562 1.00 97.81 99 LYS A CA 1
ATOM 789 C C . LYS A 1 99 ? -1.992 -1.214 21.295 1.00 97.81 99 LYS A C 1
ATOM 791 O O . LYS A 1 99 ? -2.897 -0.387 21.253 1.00 97.81 99 LYS A O 1
ATOM 796 N N . SER A 1 100 ? -1.261 -1.543 20.240 1.00 97.44 100 SER A N 1
ATOM 797 C CA . SER A 1 100 ? -1.481 -1.018 18.894 1.00 97.44 100 SER A CA 1
ATOM 798 C C . SER A 1 100 ? -1.310 -2.118 17.858 1.00 97.44 100 SER A C 1
ATOM 800 O O . SER A 1 100 ? -0.526 -3.040 18.073 1.00 97.44 100 SER A O 1
ATOM 802 N N . GLY A 1 101 ? -1.986 -1.990 16.723 1.00 96.56 101 GLY A N 1
ATOM 803 C CA . GLY A 1 101 ? -1.847 -2.903 15.596 1.00 96.56 101 GLY A CA 1
ATOM 804 C C . GLY A 1 101 ? -2.078 -2.215 14.260 1.00 96.56 101 GLY A C 1
ATOM 805 O O . GLY A 1 101 ? -2.594 -1.096 14.191 1.00 96.56 101 GLY A O 1
ATOM 806 N N . LEU A 1 102 ? -1.679 -2.897 13.193 1.00 95.44 102 LEU A N 1
ATOM 807 C CA . LEU A 1 102 ? -1.874 -2.446 11.822 1.00 95.44 102 LEU A CA 1
ATOM 808 C C . LEU A 1 102 ? -3.026 -3.216 11.184 1.00 95.44 102 LEU A C 1
ATOM 810 O O . LEU A 1 102 ? -3.166 -4.414 11.406 1.00 95.44 102 LEU A O 1
ATOM 814 N N . ILE A 1 103 ? -3.823 -2.530 10.370 1.00 94.25 103 ILE A N 1
ATOM 815 C CA . ILE A 1 103 ? -4.832 -3.145 9.498 1.00 94.25 103 ILE A CA 1
ATOM 816 C C . ILE A 1 103 ? -4.775 -2.501 8.112 1.00 94.25 103 ILE A C 1
ATOM 818 O O . ILE A 1 103 ? -4.303 -1.369 7.956 1.00 94.25 103 ILE A O 1
ATOM 822 N N . MET A 1 104 ? -5.259 -3.205 7.092 1.00 89.31 104 MET A N 1
ATOM 823 C CA . MET A 1 104 ? -5.291 -2.667 5.732 1.00 89.31 104 MET A CA 1
ATOM 824 C C . MET A 1 104 ? -6.426 -1.662 5.541 1.00 89.31 104 MET A C 1
ATOM 826 O O . MET A 1 104 ? -7.477 -1.724 6.181 1.00 89.31 104 MET A O 1
ATOM 830 N N . LYS A 1 105 ? -6.223 -0.710 4.624 1.00 85.06 105 LYS A N 1
ATOM 831 C CA . LYS A 1 105 ? -7.281 0.213 4.221 1.00 85.06 105 LYS A CA 1
ATOM 832 C C . LYS A 1 105 ? -8.183 -0.439 3.180 1.00 85.06 105 LYS A C 1
ATOM 834 O O . LYS A 1 105 ? -7.759 -0.693 2.054 1.00 85.06 105 LYS A O 1
ATOM 839 N N . TYR A 1 106 ? -9.458 -0.604 3.515 1.00 70.88 106 TYR A N 1
ATOM 840 C CA . TYR A 1 106 ? -10.462 -1.138 2.597 1.00 70.88 106 TYR A CA 1
ATOM 841 C C . TYR A 1 106 ? -11.180 -0.020 1.833 1.00 70.88 106 TYR A C 1
ATOM 843 O O . TYR A 1 106 ? -12.175 0.538 2.291 1.00 70.88 106 TYR A O 1
ATOM 851 N N . GLY A 1 107 ? -10.684 0.289 0.632 1.00 68.88 107 GLY A N 1
ATOM 852 C CA . GLY A 1 107 ? -11.398 1.073 -0.383 1.00 68.88 107 GLY A CA 1
ATOM 853 C C . GLY A 1 107 ? -12.039 2.378 0.118 1.00 68.88 107 GLY A C 1
ATOM 854 O O . GLY A 1 107 ? -11.406 3.188 0.796 1.00 68.88 107 GLY A O 1
ATOM 855 N N . SER A 1 108 ? -13.299 2.596 -0.271 1.00 63.94 108 SER A N 1
ATOM 856 C CA . SER A 1 108 ? -14.098 3.781 0.075 1.00 63.94 108 SER A CA 1
ATOM 857 C C . SER A 1 108 ? -14.969 3.606 1.324 1.00 63.94 108 SER A C 1
ATOM 859 O O . SER A 1 108 ? -15.842 4.444 1.564 1.00 63.94 108 SER A O 1
ATOM 861 N N . TYR A 1 109 ? -14.797 2.518 2.081 1.00 70.31 109 TYR A N 1
ATOM 862 C CA . TYR A 1 109 ? -15.590 2.281 3.283 1.00 70.31 109 TYR A CA 1
ATOM 863 C C . TYR A 1 109 ? -15.264 3.326 4.352 1.00 70.31 109 TYR A C 1
ATOM 865 O O . TYR A 1 109 ? -14.127 3.790 4.479 1.00 70.31 109 TYR A O 1
ATOM 873 N N . TYR A 1 110 ? -16.278 3.716 5.121 1.00 81.25 110 TYR A N 1
ATOM 874 C CA . TYR A 1 110 ? -16.059 4.528 6.308 1.00 81.25 110 TYR A CA 1
ATOM 875 C C . TYR A 1 110 ? -15.402 3.640 7.358 1.00 81.25 110 TYR A C 1
ATOM 877 O O . TYR A 1 110 ? -15.943 2.595 7.716 1.00 81.25 110 TYR A O 1
ATOM 885 N N . VAL A 1 111 ? -14.255 4.075 7.884 1.00 86.31 111 VAL A N 1
ATOM 886 C CA . VAL A 1 111 ? -13.520 3.300 8.897 1.00 86.31 111 VAL A CA 1
ATOM 887 C C . VAL A 1 111 ? -14.376 3.034 10.137 1.00 86.31 111 VAL A C 1
ATOM 889 O O . VAL A 1 111 ? -14.237 2.010 10.794 1.00 86.31 111 VAL A O 1
ATOM 892 N N . LYS A 1 112 ? -15.311 3.949 10.409 1.00 90.12 112 LYS A N 1
ATOM 893 C CA . LYS A 1 112 ? -16.308 3.840 11.465 1.00 90.12 112 LYS A CA 1
ATOM 894 C C . LYS A 1 112 ? -17.134 2.559 11.351 1.00 90.12 112 LYS A C 1
ATOM 896 O O . LYS A 1 112 ? -17.187 1.807 12.316 1.00 90.12 112 LYS A O 1
ATOM 901 N N . ASP A 1 113 ? -17.766 2.326 10.205 1.00 90.00 113 ASP A N 1
ATOM 902 C CA . ASP A 1 113 ? -18.681 1.193 10.031 1.00 90.00 113 ASP A CA 1
ATOM 903 C C . ASP A 1 113 ? -17.907 -0.124 10.147 1.00 90.00 113 ASP A C 1
ATOM 905 O O . ASP A 1 113 ? -18.283 -1.003 10.913 1.00 90.00 113 ASP A O 1
ATOM 909 N N . LEU A 1 114 ? -16.739 -0.187 9.502 1.00 90.94 114 LEU A N 1
ATOM 910 C CA . LEU A 1 114 ? -15.846 -1.345 9.526 1.00 90.94 114 LEU A CA 1
ATOM 911 C C . LEU A 1 114 ? -15.402 -1.733 10.949 1.00 90.94 114 LEU A C 1
ATOM 913 O O . LEU A 1 114 ? -15.451 -2.906 11.315 1.00 90.94 114 LEU A O 1
ATOM 917 N N . ILE A 1 115 ? -14.988 -0.757 11.764 1.00 93.69 115 ILE A N 1
ATOM 918 C CA . ILE A 1 115 ? -14.564 -1.002 13.151 1.00 93.69 115 ILE A CA 1
ATOM 919 C C . ILE A 1 115 ? -15.749 -1.436 14.016 1.00 93.69 115 ILE A C 1
ATOM 921 O O . ILE A 1 115 ? -15.628 -2.363 14.814 1.00 93.69 115 ILE A O 1
ATOM 925 N N . ILE A 1 116 ? -16.897 -0.776 13.873 1.00 93.94 116 ILE A N 1
ATOM 926 C CA . ILE A 1 116 ? -18.065 -1.050 14.712 1.00 93.94 116 ILE A CA 1
ATOM 927 C C . ILE A 1 116 ? -18.664 -2.417 14.387 1.00 93.94 116 ILE A C 1
ATOM 929 O O . ILE A 1 116 ? -19.004 -3.150 15.314 1.00 93.94 116 ILE A O 1
ATOM 933 N N . ASP A 1 117 ? -18.732 -2.792 13.112 1.00 92.75 117 ASP A N 1
ATOM 934 C CA . ASP A 1 117 ? -19.186 -4.120 12.698 1.00 92.75 117 ASP A CA 1
ATOM 935 C C . ASP A 1 117 ? -18.247 -5.214 13.227 1.00 92.75 117 ASP A C 1
ATOM 937 O O . ASP A 1 117 ? -18.710 -6.208 13.784 1.00 92.75 117 ASP A O 1
ATOM 941 N N . ALA A 1 118 ? -16.926 -5.005 13.166 1.00 94.62 118 ALA A N 1
ATOM 942 C CA . ALA A 1 118 ? -15.967 -5.956 13.726 1.00 94.62 118 ALA A CA 1
ATOM 943 C C . ALA A 1 118 ? -16.112 -6.113 15.250 1.00 94.62 118 ALA A C 1
ATOM 945 O O . ALA A 1 118 ? -16.132 -7.236 15.747 1.00 94.62 118 ALA A O 1
ATOM 946 N N . LEU A 1 119 ? -16.258 -5.011 15.993 1.00 95.88 119 LEU A N 1
ATOM 947 C CA . LEU A 1 119 ? -16.462 -5.046 17.447 1.00 95.88 119 LEU A CA 1
ATOM 948 C C . LEU A 1 119 ? -17.800 -5.678 17.845 1.00 95.88 119 LEU A C 1
ATOM 950 O O . LEU A 1 119 ? -17.882 -6.343 18.877 1.00 95.88 119 LEU A O 1
ATOM 954 N N . LYS A 1 120 ? -18.842 -5.476 17.034 1.00 94.25 120 LYS A N 1
ATOM 955 C CA . LYS A 1 120 ? -20.158 -6.089 17.223 1.00 94.25 120 LYS A CA 1
ATOM 956 C C . LYS A 1 120 ? -20.098 -7.597 17.045 1.00 94.25 120 LYS A C 1
ATOM 958 O O . LYS A 1 120 ? -20.615 -8.313 17.891 1.00 94.25 120 LYS A O 1
ATOM 963 N N . ASP A 1 121 ? -19.440 -8.066 15.992 1.00 93.88 121 ASP A N 1
ATOM 964 C CA . ASP A 1 121 ? -19.281 -9.497 15.726 1.00 93.88 121 ASP A CA 1
ATOM 965 C C . ASP A 1 121 ? -18.415 -10.213 16.778 1.00 93.88 121 ASP A C 1
ATOM 967 O O . ASP A 1 121 ? -18.437 -11.437 16.861 1.00 93.88 121 ASP A O 1
ATOM 971 N N . LEU A 1 122 ? -17.643 -9.454 17.560 1.00 95.19 122 LEU A N 1
ATOM 972 C CA . LEU A 1 122 ? -16.806 -9.937 18.661 1.00 95.19 122 LEU A CA 1
ATOM 973 C C . LEU A 1 122 ? -17.430 -9.667 20.040 1.00 95.19 122 LEU A C 1
ATOM 975 O O . LEU A 1 122 ? -16.728 -9.702 21.049 1.00 95.19 122 LEU A O 1
ATOM 979 N N . ASP A 1 123 ? -18.731 -9.358 20.084 1.00 92.75 123 ASP A N 1
ATOM 980 C CA . ASP A 1 123 ? -19.527 -9.162 21.302 1.00 92.75 123 ASP A CA 1
ATOM 981 C C . ASP A 1 123 ? -18.981 -8.109 22.290 1.00 92.75 123 ASP A C 1
ATOM 983 O O . ASP A 1 123 ? -19.350 -8.088 23.467 1.00 92.75 123 ASP A O 1
ATOM 987 N N . MET A 1 124 ? -18.160 -7.158 21.827 1.00 94.88 124 MET A N 1
ATOM 988 C CA . MET A 1 124 ? -17.594 -6.100 22.678 1.00 94.88 124 MET A CA 1
ATOM 989 C C . MET A 1 124 ? -18.680 -5.248 23.348 1.00 94.88 124 MET A C 1
ATOM 991 O O . MET A 1 124 ? -18.571 -4.860 24.513 1.00 94.88 124 MET A O 1
ATOM 995 N N . PHE A 1 125 ? -19.766 -4.977 22.626 1.00 93.38 125 PHE A N 1
ATOM 996 C CA . PHE A 1 125 ? -20.864 -4.148 23.117 1.00 93.38 125 PHE A CA 1
ATOM 997 C C . PHE A 1 125 ? -21.718 -4.852 24.187 1.00 93.38 125 PHE A C 1
ATOM 999 O O . PHE A 1 125 ? -22.404 -4.175 24.957 1.00 93.38 125 PHE A O 1
ATOM 1006 N N . SER A 1 126 ? -21.642 -6.183 24.304 1.00 87.94 126 SER A N 1
ATOM 1007 C CA . SER A 1 126 ? -22.330 -6.973 25.339 1.00 87.94 126 SER A CA 1
ATOM 1008 C C . SER A 1 126 ? -21.746 -6.719 26.722 1.00 87.94 126 SER A C 1
ATOM 1010 O O . SER A 1 126 ? -22.481 -6.602 27.701 1.00 87.94 126 SER A O 1
ATOM 1012 N N . THR A 1 127 ? -20.427 -6.562 26.797 1.00 88.38 127 THR A N 1
ATOM 1013 C CA . THR A 1 127 ? -19.698 -6.291 28.043 1.00 88.38 127 THR A CA 1
ATOM 1014 C C . THR A 1 127 ? -19.368 -4.812 28.223 1.00 88.38 127 THR A C 1
ATOM 1016 O O . THR A 1 127 ? -18.974 -4.402 29.311 1.00 88.38 127 THR A O 1
ATOM 1019 N N . CYS A 1 128 ? -19.531 -4.008 27.167 1.00 90.38 128 CYS A N 1
ATOM 1020 C CA . CYS A 1 128 ? -19.047 -2.629 27.077 1.00 90.38 128 CYS A CA 1
ATOM 1021 C C . CYS A 1 128 ? -17.537 -2.494 27.358 1.00 90.38 128 CYS A C 1
ATOM 1023 O O . CYS A 1 128 ? -17.082 -1.421 27.749 1.00 90.38 128 CYS A O 1
ATOM 1025 N N . GLN A 1 129 ? -16.760 -3.565 27.177 1.00 93.06 129 GLN A N 1
ATOM 1026 C CA . GLN A 1 129 ? -15.337 -3.606 27.505 1.00 93.06 129 GLN A CA 1
ATOM 1027 C C . GLN A 1 129 ? -14.527 -4.142 26.329 1.00 93.06 129 GLN A C 1
ATOM 1029 O O . GLN A 1 129 ? -14.776 -5.235 25.825 1.00 93.06 129 GLN A O 1
ATOM 1034 N N . LEU A 1 130 ? -13.505 -3.385 25.924 1.00 96.56 130 LEU A N 1
ATOM 1035 C CA . LEU A 1 130 ? -12.505 -3.867 24.979 1.00 96.56 130 LEU A CA 1
ATOM 1036 C C . LEU A 1 130 ? -11.449 -4.662 25.749 1.00 96.56 130 LEU A C 1
ATOM 1038 O O . LEU A 1 130 ? -10.593 -4.084 26.417 1.00 96.56 130 LEU A O 1
ATOM 1042 N N . THR A 1 131 ? -11.505 -5.985 25.654 1.00 97.56 131 THR A N 1
ATOM 1043 C CA . THR A 1 131 ? -10.466 -6.856 26.209 1.00 97.56 131 THR A CA 1
ATOM 1044 C C . THR A 1 131 ? -9.292 -6.985 25.241 1.00 97.56 131 THR A C 1
ATOM 1046 O O . THR A 1 131 ? -9.408 -6.704 24.045 1.00 97.56 131 THR A O 1
ATOM 1049 N N . GLY A 1 132 ? -8.152 -7.460 25.751 1.00 97.75 132 GLY A N 1
ATOM 1050 C CA . GLY A 1 132 ? -7.003 -7.791 24.911 1.00 97.75 132 GLY A CA 1
ATOM 1051 C C . GLY A 1 132 ? -7.348 -8.792 23.809 1.00 97.75 132 GLY A C 1
ATOM 1052 O O . GLY A 1 132 ? -6.915 -8.597 22.685 1.00 97.75 132 GLY A O 1
ATOM 1053 N N . GLU A 1 133 ? -8.149 -9.813 24.112 1.00 97.88 133 GLU A N 1
ATOM 1054 C CA . GLU A 1 133 ? -8.569 -10.842 23.153 1.00 97.88 133 GLU A CA 1
ATOM 1055 C C . GLU A 1 133 ? -9.475 -10.280 22.050 1.00 97.88 133 GLU A C 1
ATOM 1057 O O . GLU A 1 133 ? -9.230 -10.524 20.871 1.00 97.88 133 GLU A O 1
ATOM 1062 N N . ILE A 1 134 ? -10.473 -9.463 22.411 1.00 98.00 134 ILE A N 1
ATOM 1063 C CA . ILE A 1 134 ? -11.346 -8.794 21.433 1.00 98.00 134 ILE A CA 1
ATOM 1064 C C . ILE A 1 134 ? -10.515 -7.901 20.510 1.00 98.00 134 ILE A C 1
ATOM 1066 O O . ILE A 1 134 ? -10.747 -7.882 19.304 1.00 98.00 134 ILE A O 1
ATOM 1070 N N . PHE A 1 135 ? -9.538 -7.176 21.061 1.00 98.44 135 PHE A N 1
ATOM 1071 C CA . PHE A 1 135 ? -8.660 -6.324 20.269 1.00 98.44 135 PHE A CA 1
ATOM 1072 C C . PHE A 1 135 ? -7.841 -7.126 19.247 1.00 98.44 135 PHE A C 1
ATOM 1074 O O . PHE A 1 135 ? -7.857 -6.777 18.070 1.00 98.44 135 PHE A O 1
ATOM 1081 N N . GLU A 1 136 ? -7.183 -8.216 19.660 1.00 98.19 136 GLU A N 1
ATOM 1082 C CA . GLU A 1 136 ? -6.414 -9.066 18.734 1.00 98.19 136 GLU A CA 1
ATOM 1083 C C . GLU A 1 136 ? -7.309 -9.672 17.640 1.00 98.19 136 GLU A C 1
ATOM 1085 O O . GLU A 1 136 ? -6.996 -9.565 16.455 1.00 98.19 136 GLU A O 1
ATOM 1090 N N . ASN A 1 137 ? -8.464 -10.228 18.020 1.00 97.88 137 ASN A N 1
ATOM 1091 C CA . ASN A 1 137 ? -9.403 -10.834 17.072 1.00 97.88 137 ASN A CA 1
ATOM 1092 C C . ASN A 1 137 ? -9.981 -9.803 16.090 1.00 97.88 137 ASN A C 1
ATOM 1094 O O . ASN A 1 137 ? -10.226 -10.118 14.924 1.00 97.88 137 ASN A O 1
ATOM 1098 N N . MET A 1 138 ? -10.186 -8.560 16.540 1.00 97.56 138 MET A N 1
ATOM 1099 C CA . MET A 1 138 ? -10.614 -7.459 15.678 1.00 97.56 138 MET A CA 1
ATOM 1100 C C . MET A 1 138 ? -9.534 -7.136 14.646 1.00 97.56 138 MET A C 1
ATOM 1102 O O . MET A 1 138 ? -9.852 -7.011 13.466 1.00 97.56 138 MET A O 1
ATOM 1106 N N . LEU A 1 139 ? -8.270 -7.018 15.063 1.00 97.56 139 LEU A N 1
ATOM 1107 C CA . LEU A 1 139 ? -7.161 -6.765 14.142 1.00 97.56 139 LEU A CA 1
ATOM 1108 C C . LEU A 1 139 ? -7.047 -7.872 13.084 1.00 97.56 139 LEU A C 1
ATOM 1110 O O . LEU A 1 139 ? -6.938 -7.569 11.896 1.00 97.56 139 LEU A O 1
ATOM 1114 N N . ASP A 1 140 ? -7.142 -9.141 13.487 1.00 96.50 140 ASP A N 1
ATOM 1115 C CA . ASP A 1 140 ? -7.107 -10.277 12.557 1.00 96.50 140 ASP A CA 1
ATOM 1116 C C . ASP A 1 140 ? -8.255 -10.251 11.557 1.00 96.50 140 ASP A C 1
ATOM 1118 O O . ASP A 1 140 ? -8.038 -10.377 10.349 1.00 96.50 140 ASP A O 1
ATOM 1122 N N . LYS A 1 141 ? -9.476 -10.016 12.045 1.00 94.50 141 LYS A N 1
ATOM 1123 C CA . LYS A 1 141 ? -10.668 -9.903 11.200 1.00 94.50 141 LYS A CA 1
ATOM 1124 C C . LYS A 1 141 ? -10.559 -8.767 10.182 1.00 94.50 141 LYS A C 1
ATOM 1126 O O . LYS A 1 141 ? -11.114 -8.871 9.090 1.00 94.50 141 LYS A O 1
ATOM 1131 N N . LEU A 1 142 ? -9.848 -7.700 10.532 1.00 93.31 142 LEU A N 1
ATOM 1132 C CA . LEU A 1 142 ? -9.633 -6.523 9.694 1.00 93.31 142 LEU A CA 1
ATOM 1133 C C . LEU A 1 142 ? -8.321 -6.578 8.892 1.00 93.31 142 LEU A C 1
ATOM 1135 O O . LEU A 1 142 ? -7.870 -5.557 8.375 1.00 93.31 142 LEU A O 1
ATOM 1139 N N . GLY A 1 143 ? -7.704 -7.754 8.763 1.00 92.25 143 GLY A N 1
ATOM 1140 C CA . GLY A 1 143 ? -6.581 -7.957 7.849 1.00 92.25 143 GLY A CA 1
ATOM 1141 C C . GLY A 1 143 ? -5.222 -7.529 8.397 1.00 92.25 143 GLY A C 1
ATOM 1142 O O . GLY A 1 143 ? -4.380 -7.059 7.630 1.00 92.25 143 GLY A O 1
ATOM 1143 N N . ARG A 1 144 ? -4.973 -7.717 9.698 1.00 95.75 144 ARG A N 1
ATOM 1144 C CA . ARG A 1 144 ? -3.644 -7.529 10.304 1.00 95.75 144 ARG A CA 1
ATOM 1145 C C . ARG A 1 144 ? -2.530 -8.238 9.542 1.00 95.75 144 ARG A C 1
ATOM 1147 O O . ARG A 1 144 ? -1.554 -7.599 9.169 1.00 95.75 144 ARG A O 1
ATOM 1154 N N . SER A 1 145 ? -2.702 -9.530 9.264 1.00 95.12 145 SER A N 1
ATOM 1155 C CA . SER A 1 145 ? -1.680 -10.329 8.575 1.00 95.12 145 SER A CA 1
ATOM 1156 C C . SER A 1 145 ? -1.336 -9.768 7.188 1.00 95.12 145 SER A C 1
ATOM 1158 O O . SER A 1 145 ? -0.175 -9.779 6.784 1.00 95.12 145 SER A O 1
ATOM 1160 N N . GLU A 1 146 ? -2.320 -9.211 6.472 1.00 93.31 146 GLU A N 1
ATOM 1161 C CA . GLU A 1 146 ? -2.075 -8.542 5.191 1.00 93.31 146 GLU A CA 1
ATOM 1162 C C . GLU A 1 146 ? -1.263 -7.253 5.385 1.00 93.31 146 GLU A C 1
ATOM 1164 O O . GLU A 1 146 ? -0.295 -7.021 4.661 1.00 93.31 146 GLU A O 1
ATOM 1169 N N . ALA A 1 147 ? -1.612 -6.436 6.382 1.00 93.88 147 ALA A N 1
ATOM 1170 C CA . ALA A 1 147 ? -0.910 -5.190 6.682 1.00 93.88 147 ALA A CA 1
ATOM 1171 C C . ALA A 1 147 ? 0.546 -5.424 7.114 1.00 93.88 147 ALA A C 1
ATOM 1173 O O . ALA A 1 147 ? 1.447 -4.721 6.656 1.00 93.88 147 ALA A O 1
ATOM 1174 N N . GLU A 1 148 ? 0.784 -6.427 7.958 1.00 94.88 148 GLU A N 1
ATOM 1175 C CA . GLU A 1 148 ? 2.121 -6.832 8.402 1.00 94.88 148 GLU A CA 1
ATOM 1176 C C . GLU A 1 148 ? 2.948 -7.375 7.233 1.00 94.88 148 GLU A C 1
ATOM 1178 O O . GLU A 1 148 ? 4.066 -6.914 7.009 1.00 94.88 148 GLU A O 1
ATOM 1183 N N . GLY A 1 149 ? 2.369 -8.241 6.394 1.00 93.62 149 GLY A N 1
ATOM 1184 C CA . GLY A 1 149 ? 3.044 -8.732 5.190 1.00 93.62 149 GLY A CA 1
ATOM 1185 C C . GLY A 1 149 ? 3.385 -7.616 4.193 1.00 93.62 149 GLY A C 1
ATOM 1186 O O . GLY A 1 149 ? 4.424 -7.656 3.531 1.00 93.62 149 GLY A O 1
ATOM 1187 N N . VAL A 1 150 ? 2.548 -6.578 4.088 1.00 91.88 150 VAL A N 1
ATOM 1188 C CA . VAL A 1 150 ? 2.856 -5.378 3.295 1.00 91.88 150 VAL A CA 1
ATOM 1189 C C . VAL A 1 150 ? 3.993 -4.570 3.925 1.00 91.88 150 VAL A C 1
ATOM 1191 O O . VAL A 1 150 ? 4.855 -4.088 3.187 1.00 91.88 150 VAL A O 1
ATOM 1194 N N . ALA A 1 151 ? 4.026 -4.429 5.253 1.00 91.88 151 ALA A N 1
ATOM 1195 C CA . ALA A 1 151 ? 5.098 -3.735 5.963 1.00 91.88 151 ALA A CA 1
ATOM 1196 C C . ALA A 1 151 ? 6.459 -4.414 5.732 1.00 91.88 151 ALA A C 1
ATOM 1198 O O . ALA A 1 151 ? 7.401 -3.754 5.289 1.00 91.88 151 ALA A O 1
ATOM 1199 N N . GLU A 1 152 ? 6.525 -5.733 5.921 1.00 93.56 152 GLU A N 1
ATOM 1200 C CA . GLU A 1 152 ? 7.724 -6.542 5.664 1.00 93.56 152 GLU A CA 1
ATOM 1201 C C . GLU A 1 152 ? 8.165 -6.439 4.199 1.00 93.56 152 GLU A C 1
ATOM 1203 O O . GLU A 1 152 ? 9.337 -6.214 3.890 1.00 93.56 152 GLU A O 1
ATOM 1208 N N . LYS A 1 153 ? 7.209 -6.522 3.265 1.00 92.12 153 LYS A N 1
ATOM 1209 C CA . LYS A 1 153 ? 7.486 -6.379 1.833 1.00 92.12 153 LYS A CA 1
ATOM 1210 C C . LYS A 1 153 ? 8.072 -5.010 1.486 1.00 92.12 153 LYS A C 1
ATOM 1212 O O . LYS A 1 153 ? 8.925 -4.926 0.604 1.00 92.12 153 LYS A O 1
ATOM 1217 N N . VAL A 1 154 ? 7.616 -3.931 2.125 1.00 91.00 154 VAL A N 1
ATOM 1218 C CA . VAL A 1 154 ? 8.182 -2.591 1.907 1.00 91.00 154 VAL A CA 1
ATOM 1219 C C . VAL A 1 154 ? 9.625 -2.518 2.391 1.00 91.00 154 VAL A C 1
ATOM 1221 O O . VAL A 1 154 ? 10.461 -1.955 1.684 1.00 91.00 154 VAL A O 1
ATOM 1224 N N . GLU A 1 155 ? 9.937 -3.089 3.551 1.00 92.69 155 GLU A N 1
ATOM 1225 C CA . GLU A 1 155 ? 11.299 -3.116 4.093 1.00 92.69 155 GLU A CA 1
ATOM 1226 C C . GLU A 1 155 ? 12.264 -3.899 3.187 1.00 92.69 155 GLU A C 1
ATOM 1228 O O . GLU A 1 155 ? 13.338 -3.409 2.816 1.00 92.69 155 GLU A O 1
ATOM 1233 N N . ASP A 1 156 ? 11.830 -5.072 2.734 1.00 93.56 156 ASP A N 1
ATOM 1234 C CA . ASP A 1 156 ? 12.566 -5.912 1.793 1.00 93.56 156 ASP A CA 1
ATOM 1235 C C . ASP A 1 156 ? 12.799 -5.204 0.440 1.00 93.56 156 ASP A C 1
ATOM 1237 O O . ASP A 1 156 ? 13.925 -5.153 -0.072 1.00 93.56 156 ASP A O 1
ATOM 1241 N N . ILE A 1 157 ? 11.762 -4.563 -0.119 1.00 91.69 157 ILE A N 1
ATOM 1242 C CA . ILE A 1 157 ? 11.906 -3.768 -1.347 1.00 91.69 157 ILE A CA 1
ATOM 1243 C C . ILE A 1 157 ? 12.847 -2.587 -1.121 1.00 91.69 157 ILE A C 1
ATOM 1245 O O . ILE A 1 157 ? 13.702 -2.354 -1.967 1.00 91.69 157 ILE A O 1
ATOM 1249 N N . ASN A 1 158 ? 12.743 -1.852 -0.012 1.00 94.56 158 ASN A N 1
ATOM 1250 C CA . ASN A 1 158 ? 13.613 -0.705 0.267 1.00 94.56 158 ASN A CA 1
ATOM 1251 C C . ASN A 1 158 ? 15.094 -1.094 0.270 1.00 94.56 158 ASN A C 1
ATOM 1253 O O . ASN A 1 158 ? 15.922 -0.378 -0.298 1.00 94.56 158 ASN A O 1
ATOM 1257 N N . THR A 1 159 ? 15.408 -2.262 0.827 1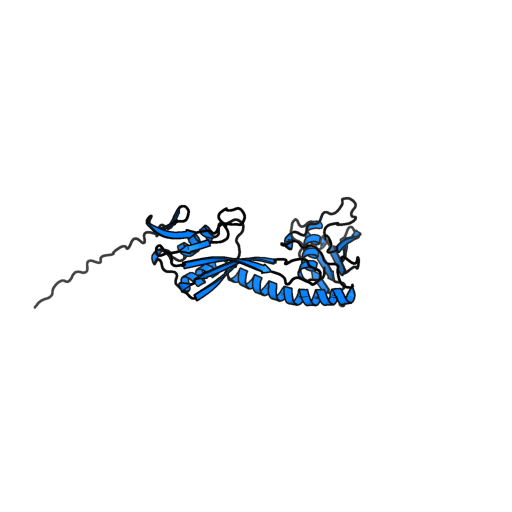.00 93.88 159 THR A N 1
ATOM 1258 C CA . THR A 1 159 ? 16.770 -2.802 0.851 1.00 93.88 159 THR A CA 1
ATOM 1259 C C . THR A 1 159 ? 17.297 -3.057 -0.564 1.00 93.88 159 THR A C 1
ATOM 1261 O O . THR A 1 159 ? 18.374 -2.575 -0.928 1.00 93.88 159 THR A O 1
ATOM 1264 N N . ARG A 1 160 ? 16.528 -3.759 -1.412 1.00 93.06 160 ARG A N 1
ATOM 1265 C CA . ARG A 1 160 ? 16.912 -3.988 -2.820 1.00 93.06 160 ARG A CA 1
ATOM 1266 C C . ARG A 1 160 ? 16.958 -2.702 -3.630 1.00 93.06 160 ARG A C 1
ATOM 1268 O O . ARG A 1 160 ? 17.897 -2.496 -4.392 1.00 93.06 160 ARG A O 1
ATOM 1275 N N . ARG A 1 161 ? 15.969 -1.834 -3.440 1.00 92.62 161 ARG A N 1
ATOM 1276 C CA . ARG A 1 161 ? 15.790 -0.563 -4.140 1.00 92.62 161 ARG A CA 1
ATOM 1277 C C . ARG A 1 161 ? 17.012 0.334 -3.998 1.00 92.62 161 ARG A C 1
ATOM 1279 O O . ARG A 1 161 ? 17.511 0.833 -5.002 1.00 92.62 161 ARG A O 1
ATOM 1286 N N . LEU A 1 162 ? 17.511 0.513 -2.775 1.00 94.38 162 LEU A N 1
ATOM 1287 C CA . LEU A 1 162 ? 18.702 1.324 -2.513 1.00 94.38 162 LEU A CA 1
ATOM 1288 C C . LEU A 1 162 ? 19.944 0.735 -3.195 1.00 94.38 162 LEU A C 1
ATOM 1290 O O . LEU A 1 162 ? 20.658 1.451 -3.897 1.00 94.38 162 LEU A O 1
ATOM 1294 N N . LYS A 1 163 ? 20.150 -0.581 -3.064 1.00 93.88 163 LYS A N 1
ATOM 1295 C CA . LYS A 1 163 ? 21.269 -1.290 -3.700 1.00 93.88 163 LYS A CA 1
ATOM 1296 C C . LYS A 1 163 ? 21.228 -1.178 -5.227 1.00 93.88 163 LYS A C 1
ATOM 1298 O O . LYS A 1 163 ? 22.232 -0.870 -5.863 1.00 93.88 163 LYS A O 1
ATOM 1303 N N . ASN A 1 164 ? 20.070 -1.421 -5.829 1.00 93.00 164 ASN A N 1
ATOM 1304 C CA . ASN A 1 164 ? 19.877 -1.343 -7.274 1.00 93.00 164 ASN A CA 1
ATOM 1305 C C . ASN A 1 164 ? 20.097 0.080 -7.797 1.00 93.00 164 ASN A C 1
ATOM 1307 O O . ASN A 1 164 ? 20.735 0.247 -8.834 1.00 93.00 164 ASN A O 1
ATOM 1311 N N . ALA A 1 165 ? 19.633 1.097 -7.066 1.00 92.94 165 ALA A N 1
ATOM 1312 C CA . ALA A 1 165 ? 19.847 2.495 -7.422 1.00 92.94 165 ALA A CA 1
ATOM 1313 C C . ALA A 1 165 ? 21.337 2.871 -7.419 1.00 92.94 165 ALA A C 1
ATOM 1315 O O . ALA A 1 165 ? 21.800 3.557 -8.332 1.00 92.94 165 ALA A O 1
ATOM 1316 N N . GLU A 1 166 ? 22.101 2.388 -6.435 1.00 93.31 166 GLU A N 1
ATOM 1317 C CA . GLU A 1 166 ? 23.553 2.578 -6.374 1.00 93.31 166 GLU A CA 1
ATOM 1318 C C . GLU A 1 166 ? 24.259 1.923 -7.569 1.00 93.31 166 GLU A C 1
ATOM 1320 O O . GLU A 1 166 ? 25.057 2.566 -8.258 1.00 93.31 166 GLU A O 1
ATOM 1325 N N . LEU A 1 167 ? 23.918 0.666 -7.873 1.00 92.38 167 LEU A N 1
ATOM 1326 C CA . LEU A 1 167 ? 24.470 -0.044 -9.027 1.00 92.38 167 LEU A CA 1
ATOM 1327 C C . LEU A 1 167 ? 24.115 0.663 -10.344 1.00 92.38 167 LEU A C 1
ATOM 1329 O O . LEU A 1 167 ? 24.977 0.840 -11.209 1.00 92.38 167 LEU A O 1
ATOM 1333 N N . CYS A 1 168 ? 22.868 1.126 -10.487 1.00 91.62 168 CYS A N 1
ATOM 1334 C CA . CYS A 1 168 ? 22.423 1.893 -11.648 1.00 91.62 168 CYS A CA 1
ATOM 1335 C C . CYS A 1 168 ? 23.223 3.187 -11.797 1.00 91.62 168 CYS A C 1
ATOM 1337 O O . CYS A 1 168 ? 23.684 3.493 -12.897 1.00 91.62 168 CYS A O 1
ATOM 1339 N N . ALA A 1 169 ? 23.430 3.926 -10.705 1.00 92.25 169 ALA A N 1
ATOM 1340 C CA . ALA A 1 169 ? 24.215 5.154 -10.717 1.00 92.25 169 ALA A CA 1
ATOM 1341 C C . ALA A 1 169 ? 25.677 4.895 -11.109 1.00 92.25 169 ALA A C 1
ATOM 1343 O O . ALA A 1 169 ? 26.248 5.661 -11.887 1.00 92.25 169 ALA A O 1
ATOM 1344 N N . LYS A 1 170 ? 26.270 3.792 -10.632 1.00 91.94 170 LYS A N 1
ATOM 1345 C CA . LYS A 1 170 ? 27.636 3.383 -10.984 1.00 91.94 170 LYS A CA 1
ATOM 1346 C C . LYS A 1 170 ? 27.775 3.047 -12.470 1.00 91.94 170 LYS A C 1
ATOM 1348 O O . LYS A 1 170 ? 28.764 3.433 -13.088 1.00 91.94 170 LYS A O 1
ATOM 1353 N N . LYS A 1 171 ? 26.796 2.346 -13.050 1.00 91.69 171 LYS A N 1
ATOM 1354 C CA . LYS A 1 171 ? 26.858 1.884 -14.445 1.00 91.69 171 LYS A CA 1
ATOM 1355 C C . LYS A 1 171 ? 26.417 2.925 -15.468 1.00 91.69 171 LYS A C 1
ATOM 1357 O O . LYS A 1 171 ? 27.028 3.058 -16.526 1.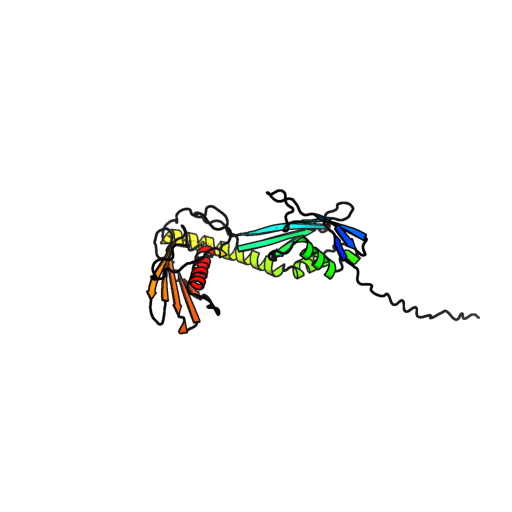00 91.69 171 LYS A O 1
ATOM 1362 N N . PHE A 1 172 ? 25.338 3.644 -15.179 1.00 90.25 172 PHE A N 1
ATOM 1363 C CA . PHE A 1 172 ? 24.665 4.528 -16.136 1.00 90.25 172 PHE A CA 1
ATOM 1364 C C . PHE A 1 172 ? 24.796 6.018 -15.795 1.00 90.25 172 PHE A C 1
ATOM 1366 O O . PHE A 1 172 ? 24.270 6.861 -16.530 1.00 90.25 172 PHE A O 1
ATOM 1373 N N . GLY A 1 173 ? 25.506 6.343 -14.714 1.00 90.12 173 GLY A N 1
ATOM 1374 C CA . GLY A 1 173 ? 25.628 7.693 -14.175 1.00 90.12 173 GLY A CA 1
ATOM 1375 C C . GLY A 1 173 ? 24.442 8.079 -13.292 1.00 90.12 173 GLY A C 1
ATOM 1376 O O . GLY A 1 173 ? 23.384 7.448 -13.321 1.00 90.12 173 GLY A O 1
ATOM 1377 N N . GLN A 1 174 ? 24.611 9.145 -12.507 1.00 88.25 174 GLN A N 1
ATOM 1378 C CA . GLN A 1 174 ? 23.532 9.648 -11.659 1.00 88.25 174 GLN A CA 1
ATOM 1379 C C . GLN A 1 174 ? 22.339 10.124 -12.491 1.00 88.25 174 GLN A C 1
ATOM 1381 O O . GLN A 1 174 ? 22.492 10.818 -13.501 1.00 88.25 174 GLN A O 1
ATOM 1386 N N . LEU A 1 175 ? 21.143 9.737 -12.054 1.00 86.38 175 LEU A N 1
ATOM 1387 C CA . LEU A 1 175 ? 19.893 10.161 -12.666 1.00 86.38 175 LEU A CA 1
ATOM 1388 C C . LEU A 1 175 ? 19.533 11.574 -12.207 1.00 86.38 175 LEU A C 1
ATOM 1390 O O . LEU A 1 175 ? 19.818 11.976 -11.078 1.00 86.38 175 LEU A O 1
ATOM 1394 N N . LYS A 1 176 ? 18.887 12.333 -13.094 1.00 82.75 176 LYS A N 1
ATOM 1395 C CA . LYS A 1 176 ? 18.379 13.664 -12.760 1.00 82.75 176 LYS A CA 1
ATOM 1396 C C . LYS A 1 176 ? 17.242 13.561 -11.747 1.00 82.75 176 LYS A C 1
ATOM 1398 O O . LYS A 1 176 ? 16.423 12.649 -11.809 1.00 82.75 176 LYS A O 1
ATOM 1403 N N . LEU A 1 177 ? 17.178 14.547 -10.857 1.00 83.56 177 LEU A N 1
ATOM 1404 C CA . LEU A 1 177 ? 16.100 14.691 -9.887 1.00 83.56 177 LEU A CA 1
ATOM 1405 C C . LEU A 1 177 ? 14.742 14.816 -10.599 1.00 83.56 177 LEU A C 1
ATOM 1407 O O . LEU A 1 177 ? 14.559 15.735 -11.399 1.00 83.56 177 LEU A O 1
ATOM 1411 N N . ARG A 1 178 ? 13.789 13.944 -10.259 1.00 79.12 178 ARG A N 1
ATOM 1412 C CA . ARG A 1 178 ? 12.460 13.863 -10.882 1.00 79.12 178 ARG A CA 1
ATOM 1413 C C . ARG A 1 178 ? 11.314 14.089 -9.906 1.00 79.12 178 ARG A C 1
ATOM 1415 O O . ARG A 1 178 ? 11.402 13.779 -8.712 1.00 79.12 178 ARG A O 1
ATOM 1422 N N . THR A 1 179 ? 10.201 14.574 -10.446 1.00 75.12 179 THR A N 1
ATOM 1423 C CA . THR A 1 179 ? 8.909 14.529 -9.756 1.00 75.12 179 THR A CA 1
ATOM 1424 C C . THR A 1 179 ? 8.389 13.094 -9.768 1.00 75.12 179 THR A C 1
ATOM 1426 O O . THR A 1 179 ? 8.575 12.362 -10.739 1.00 75.12 179 THR A O 1
ATOM 1429 N N . ILE A 1 180 ? 7.769 12.671 -8.671 1.00 72.00 180 ILE A N 1
ATOM 1430 C CA . ILE A 1 180 ? 7.237 11.318 -8.524 1.00 72.00 180 ILE A CA 1
ATOM 1431 C C . ILE A 1 180 ? 5.723 11.350 -8.327 1.00 72.00 180 ILE A C 1
ATOM 1433 O O . ILE A 1 180 ? 5.182 12.277 -7.726 1.00 72.00 180 ILE A O 1
ATOM 1437 N N . TYR A 1 181 ? 5.047 10.302 -8.787 1.00 65.12 181 TYR A N 1
ATOM 1438 C CA . TYR A 1 181 ? 3.692 10.018 -8.340 1.00 65.12 181 TYR A CA 1
ATOM 1439 C C . TYR A 1 181 ? 3.718 9.398 -6.955 1.00 65.12 181 TYR A C 1
ATOM 1441 O O . TYR A 1 181 ? 4.513 8.490 -6.702 1.00 65.12 181 TYR A O 1
ATOM 1449 N N . ALA A 1 182 ? 2.818 9.865 -6.092 1.00 61.44 182 ALA A N 1
ATOM 1450 C CA . ALA A 1 182 ? 2.671 9.328 -4.748 1.00 61.44 182 ALA A CA 1
ATOM 1451 C C . ALA A 1 182 ? 2.294 7.832 -4.779 1.00 61.44 182 ALA A C 1
ATOM 1453 O O . ALA A 1 182 ? 2.850 7.056 -4.009 1.00 61.44 182 ALA A O 1
ATOM 1454 N N . ASP A 1 183 ? 1.434 7.424 -5.722 1.00 65.00 183 ASP A N 1
ATOM 1455 C CA . ASP A 1 183 ? 1.074 6.022 -5.977 1.00 65.00 183 ASP A CA 1
ATOM 1456 C C . ASP A 1 183 ? 1.902 5.447 -7.134 1.00 65.00 183 ASP A C 1
ATOM 1458 O O . ASP A 1 183 ? 1.873 5.968 -8.254 1.00 65.00 183 ASP A O 1
ATOM 1462 N N . VAL A 1 184 ? 2.617 4.348 -6.891 1.00 62.69 184 VAL A N 1
ATOM 1463 C CA . VAL A 1 184 ? 3.418 3.671 -7.919 1.00 62.69 184 VAL A CA 1
ATOM 1464 C C . VAL A 1 184 ? 2.566 3.036 -9.026 1.00 62.69 184 VAL A C 1
ATOM 1466 O O . VAL A 1 184 ? 3.030 2.915 -10.157 1.00 62.69 184 VAL A O 1
ATOM 1469 N N . ASN A 1 185 ? 1.299 2.712 -8.749 1.00 64.94 185 ASN A N 1
ATOM 1470 C CA . ASN A 1 185 ? 0.383 2.091 -9.711 1.00 64.94 185 ASN A CA 1
ATOM 1471 C C . ASN A 1 185 ? -0.158 3.071 -10.766 1.00 64.94 185 ASN A C 1
ATOM 1473 O O . ASN A 1 185 ? -0.837 2.662 -11.707 1.00 64.94 185 ASN A O 1
ATOM 1477 N N . SER A 1 186 ? 0.145 4.363 -10.632 1.00 63.84 186 SER A N 1
ATOM 1478 C CA . SER A 1 186 ? -0.310 5.411 -11.552 1.00 63.84 186 SER A CA 1
ATOM 1479 C C . SER A 1 186 ? 0.450 5.462 -12.884 1.00 63.84 186 SER A C 1
ATOM 1481 O O . SER A 1 186 ? 0.019 6.171 -13.790 1.00 63.84 186 SER A O 1
ATOM 1483 N N . VAL A 1 187 ? 1.541 4.698 -13.035 1.00 66.31 187 VAL A N 1
ATOM 1484 C CA . VAL A 1 187 ? 2.309 4.625 -14.289 1.00 66.31 187 VAL A CA 1
ATOM 1485 C C . VAL A 1 187 ? 1.471 3.935 -15.369 1.00 66.31 187 VAL A C 1
ATOM 1487 O O . VAL A 1 187 ? 1.276 2.715 -15.340 1.00 66.31 187 VAL A O 1
ATOM 1490 N N . LYS A 1 188 ? 0.979 4.721 -16.326 1.00 63.72 188 LYS A N 1
ATOM 1491 C CA . LYS A 1 188 ? 0.188 4.268 -17.475 1.00 63.72 188 LYS A CA 1
ATOM 1492 C C . LYS A 1 188 ? 0.944 4.521 -18.768 1.00 63.72 188 LYS A C 1
ATOM 1494 O O . LYS A 1 188 ? 1.794 5.398 -18.834 1.00 63.72 188 LYS A O 1
ATOM 1499 N N . TYR A 1 189 ? 0.602 3.748 -19.786 1.00 65.81 189 TYR A N 1
ATOM 1500 C CA . TYR A 1 189 ? 1.194 3.877 -21.102 1.00 65.81 189 TYR A CA 1
ATOM 1501 C C . TYR A 1 189 ? 0.137 3.913 -22.185 1.00 65.81 189 TYR A C 1
ATOM 1503 O O . TYR A 1 189 ? -0.843 3.173 -22.132 1.00 65.81 189 TYR A O 1
ATOM 1511 N N . GLU A 1 190 ? 0.407 4.733 -23.192 1.00 57.84 190 GLU A N 1
ATOM 1512 C CA . GLU A 1 190 ? -0.308 4.743 -24.457 1.00 57.84 190 GLU A CA 1
ATOM 1513 C C . GLU A 1 190 ? 0.693 4.397 -25.559 1.00 57.84 190 GLU A C 1
ATOM 1515 O O . GLU A 1 190 ? 1.735 5.043 -25.702 1.00 57.84 190 GLU A O 1
ATOM 1520 N N . ILE A 1 191 ? 0.412 3.336 -26.314 1.00 60.34 191 ILE A N 1
ATOM 1521 C CA . ILE A 1 191 ? 1.202 2.997 -27.495 1.00 60.34 191 ILE A CA 1
ATOM 1522 C C . ILE A 1 191 ? 0.643 3.817 -28.654 1.00 60.34 191 ILE A C 1
ATOM 1524 O O . ILE A 1 191 ? -0.535 3.704 -28.995 1.00 60.34 191 ILE A O 1
ATOM 1528 N N . SER A 1 192 ? 1.490 4.641 -29.275 1.00 55.72 192 SER A N 1
ATOM 1529 C CA . SER A 1 192 ? 1.080 5.376 -30.469 1.00 55.72 192 SER A CA 1
ATOM 1530 C C . SER A 1 192 ? 0.664 4.394 -31.578 1.00 55.72 192 SER A C 1
ATOM 1532 O O . SER A 1 192 ? 1.270 3.325 -31.722 1.00 55.72 192 SER A O 1
ATOM 1534 N N . PRO A 1 193 ? -0.331 4.736 -32.416 1.00 46.00 193 PRO A N 1
ATOM 1535 C CA . PRO A 1 193 ? -0.777 3.866 -33.509 1.00 46.00 193 PRO A CA 1
ATOM 1536 C C . PRO A 1 193 ? 0.329 3.567 -34.537 1.00 46.00 193 PRO A C 1
ATOM 1538 O O . PRO A 1 193 ? 0.222 2.608 -35.300 1.00 46.00 193 PRO A O 1
ATOM 1541 N N . PHE A 1 194 ? 1.419 4.340 -34.522 1.00 50.31 194 PHE A N 1
ATOM 1542 C CA . PHE A 1 194 ? 2.592 4.157 -35.376 1.00 50.31 194 PHE A CA 1
ATOM 1543 C C . PHE A 1 194 ? 3.707 3.328 -34.718 1.00 50.31 194 PHE A C 1
ATOM 1545 O O . PHE A 1 194 ? 4.738 3.087 -35.335 1.00 50.31 194 PHE A O 1
ATOM 1552 N N . GLY A 1 195 ? 3.501 2.833 -33.492 1.00 50.50 195 GLY A N 1
ATOM 1553 C CA . GLY A 1 195 ? 4.447 1.962 -32.788 1.00 50.50 195 GLY A CA 1
ATOM 1554 C C . GLY A 1 195 ? 5.709 2.668 -32.291 1.00 50.50 195 GLY A C 1
ATOM 1555 O O . GLY A 1 195 ? 6.623 2.005 -31.803 1.00 50.50 195 GLY A O 1
ATOM 1556 N N . GLU A 1 196 ? 5.765 3.992 -32.385 1.00 52.16 196 GLU A N 1
ATOM 1557 C CA . GLU A 1 196 ? 6.917 4.778 -31.974 1.00 52.16 196 GLU A CA 1
ATOM 1558 C C . GLU A 1 196 ? 6.603 5.561 -30.706 1.00 52.16 196 GLU A C 1
ATOM 1560 O O . GLU A 1 196 ? 5.670 6.361 -30.664 1.00 52.16 196 GLU A O 1
ATOM 1565 N N . ILE A 1 197 ? 7.452 5.312 -29.707 1.00 52.91 197 ILE A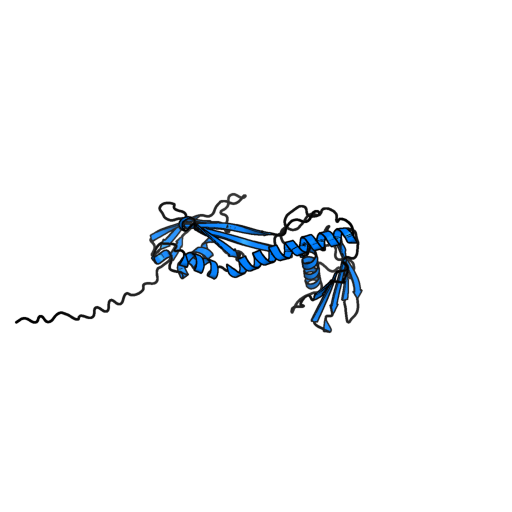 N 1
ATOM 1566 C CA . ILE A 1 197 ? 7.630 6.076 -28.473 1.00 52.91 197 ILE A CA 1
ATOM 1567 C C . ILE A 1 197 ? 6.431 6.020 -27.526 1.00 52.91 197 ILE A C 1
ATOM 1569 O O . ILE A 1 197 ? 5.354 6.547 -27.784 1.00 52.91 197 ILE A O 1
ATOM 1573 N N . ILE A 1 198 ? 6.679 5.445 -26.351 1.00 51.91 198 ILE A N 1
ATOM 1574 C CA . ILE A 1 198 ? 5.794 5.605 -25.207 1.00 51.91 198 ILE A CA 1
ATOM 1575 C C . ILE A 1 198 ? 6.356 6.743 -24.354 1.00 51.91 198 ILE A C 1
ATOM 1577 O O . ILE A 1 198 ? 7.297 6.557 -23.576 1.00 51.91 198 ILE A O 1
ATOM 1581 N N . ASN A 1 199 ? 5.808 7.940 -24.544 1.00 50.75 199 ASN A N 1
ATOM 1582 C CA . ASN A 1 199 ? 6.113 9.107 -23.722 1.00 50.75 199 ASN A CA 1
ATOM 1583 C C . ASN A 1 199 ? 5.228 9.093 -22.473 1.00 50.75 199 ASN A C 1
ATOM 1585 O O . ASN A 1 199 ? 4.306 9.892 -22.401 1.00 50.75 199 ASN A O 1
ATOM 1589 N N . ASP A 1 200 ? 5.480 8.197 -21.509 1.00 53.25 200 ASP A N 1
ATOM 1590 C CA . ASP A 1 200 ? 5.003 8.458 -20.137 1.00 53.25 200 ASP A CA 1
ATOM 1591 C C . ASP A 1 200 ? 5.679 7.647 -19.018 1.00 53.25 200 ASP A C 1
ATOM 1593 O O . ASP A 1 200 ? 5.081 7.268 -18.015 1.00 53.25 200 ASP A O 1
ATOM 1597 N N . LEU A 1 201 ? 6.995 7.437 -19.124 1.00 56.88 201 LEU A N 1
ATOM 1598 C CA . LEU A 1 201 ? 7.801 7.234 -17.910 1.00 56.88 201 LEU A CA 1
ATOM 1599 C C . LEU A 1 201 ? 8.051 8.565 -17.167 1.00 56.88 201 LEU A C 1
ATOM 1601 O O . LEU A 1 201 ? 8.760 8.580 -16.161 1.00 56.88 201 LEU A O 1
ATOM 1605 N N . HIS A 1 202 ? 7.506 9.690 -17.650 1.00 63.31 202 HIS A N 1
ATOM 1606 C CA . HIS A 1 202 ? 7.925 11.045 -17.274 1.00 63.31 202 HIS A CA 1
ATOM 1607 C C . HIS A 1 202 ? 9.453 11.207 -17.338 1.00 63.31 202 HIS A C 1
ATOM 1609 O O . HIS A 1 202 ? 10.141 10.579 -18.142 1.00 63.31 202 HIS A O 1
ATOM 1615 N N . ASP A 1 203 ? 9.994 12.015 -16.430 1.00 70.44 203 ASP A N 1
ATOM 1616 C CA . ASP A 1 203 ? 11.416 12.223 -16.191 1.00 70.44 203 ASP A CA 1
ATOM 1617 C C . ASP A 1 203 ? 12.173 10.937 -15.789 1.00 70.44 203 ASP A C 1
ATOM 1619 O O . ASP A 1 203 ? 13.388 10.995 -15.614 1.00 70.44 203 ASP A O 1
ATOM 1623 N N . ALA A 1 204 ? 11.510 9.781 -15.605 1.00 76.69 204 ALA A N 1
ATOM 1624 C CA . ALA A 1 204 ? 12.189 8.524 -15.280 1.00 76.69 204 ALA A CA 1
ATOM 1625 C C . ALA A 1 204 ? 12.899 7.897 -16.486 1.00 76.69 204 ALA A C 1
ATOM 1627 O O . ALA A 1 204 ? 13.937 7.254 -16.317 1.00 76.69 204 ALA A O 1
ATOM 1628 N N . GLY A 1 205 ? 12.368 8.059 -17.702 1.00 80.69 205 GLY A N 1
ATOM 1629 C CA . GLY A 1 205 ? 12.898 7.340 -18.855 1.00 80.69 205 GLY A CA 1
ATOM 1630 C C . GLY A 1 205 ? 12.024 7.362 -20.101 1.00 80.69 205 GLY A C 1
ATOM 1631 O O . GLY A 1 205 ? 11.127 8.182 -20.244 1.00 80.69 205 GLY A O 1
ATOM 1632 N N . THR A 1 206 ? 12.307 6.446 -21.026 1.00 84.69 206 THR A N 1
ATOM 1633 C CA . THR A 1 206 ? 11.527 6.240 -22.257 1.00 84.69 206 THR A CA 1
ATOM 1634 C C . THR A 1 206 ? 11.473 4.758 -22.607 1.00 84.69 206 THR A C 1
ATOM 1636 O O . THR A 1 206 ? 12.396 4.007 -22.286 1.00 84.69 206 THR A O 1
ATOM 1639 N N . VAL A 1 207 ? 10.409 4.339 -23.291 1.00 84.75 207 VAL A N 1
ATOM 1640 C CA . VAL A 1 207 ? 10.307 2.998 -23.876 1.00 84.75 207 VAL A CA 1
ATOM 1641 C C . VAL A 1 207 ? 10.202 3.123 -25.391 1.00 84.75 207 VAL A C 1
ATOM 1643 O O . VAL A 1 207 ? 9.400 3.904 -25.906 1.00 84.75 207 VAL A O 1
ATOM 1646 N N . SER A 1 208 ? 11.008 2.344 -26.107 1.00 85.19 208 SER A N 1
ATOM 1647 C CA . SER A 1 208 ? 11.010 2.286 -27.571 1.00 85.19 208 SER A CA 1
ATOM 1648 C C . SER A 1 208 ? 10.890 0.850 -28.060 1.00 85.19 208 SER A C 1
ATOM 1650 O O . SER A 1 208 ? 11.487 -0.054 -27.477 1.00 85.19 208 SER A O 1
ATOM 1652 N N . VAL A 1 209 ? 10.158 0.632 -29.151 1.00 86.44 209 VAL A N 1
ATOM 1653 C CA . VAL A 1 209 ? 10.122 -0.673 -29.818 1.00 86.44 209 VAL A CA 1
ATOM 1654 C C . VAL A 1 209 ? 11.499 -0.954 -30.416 1.00 86.44 209 VAL A C 1
ATOM 1656 O O . VAL A 1 209 ? 12.029 -0.149 -31.177 1.00 86.44 209 VAL A O 1
ATOM 1659 N N . LYS A 1 210 ? 12.087 -2.091 -30.043 1.00 83.38 210 LYS A N 1
ATOM 1660 C CA . LYS A 1 210 ? 13.363 -2.579 -30.574 1.00 83.38 210 LYS A CA 1
ATOM 1661 C C . LYS A 1 210 ? 13.141 -3.551 -31.727 1.00 83.38 210 LYS A C 1
ATOM 1663 O O . LYS A 1 210 ? 13.862 -3.501 -32.714 1.00 83.38 210 LYS A O 1
ATOM 1668 N N . GLU A 1 211 ? 12.136 -4.414 -31.600 1.00 82.06 211 GLU A N 1
ATOM 1669 C CA . GLU A 1 211 ? 11.766 -5.391 -32.621 1.00 82.06 211 GLU A CA 1
ATOM 1670 C C . GLU A 1 211 ? 10.259 -5.660 -32.580 1.00 82.06 211 GLU A C 1
ATOM 1672 O O . GLU A 1 211 ? 9.673 -5.821 -31.505 1.00 82.06 211 GLU A O 1
ATOM 1677 N N . LYS A 1 212 ? 9.632 -5.723 -33.759 1.00 77.12 212 LYS A N 1
ATOM 1678 C CA . LYS A 1 212 ? 8.214 -6.052 -33.923 1.00 77.12 212 LYS A CA 1
ATOM 1679 C C . LYS A 1 212 ? 8.080 -7.211 -34.905 1.00 77.12 212 LYS A C 1
ATOM 1681 O O . LYS A 1 212 ? 8.182 -7.017 -36.112 1.00 77.12 212 LYS A O 1
ATOM 1686 N N . GLY A 1 213 ? 7.844 -8.407 -34.377 1.00 71.81 213 GLY A N 1
ATOM 1687 C CA . GLY A 1 213 ? 7.574 -9.610 -35.154 1.00 71.81 213 GLY A CA 1
ATOM 1688 C C . GLY A 1 213 ? 6.162 -10.141 -34.915 1.00 71.81 213 GLY A C 1
ATOM 1689 O O . GLY A 1 213 ? 5.480 -9.769 -33.963 1.00 71.81 213 GLY A O 1
ATOM 1690 N N . SER A 1 214 ? 5.729 -11.072 -35.764 1.00 67.75 214 SER A N 1
ATOM 1691 C CA . SER A 1 214 ? 4.468 -11.811 -35.587 1.00 67.75 214 SER A CA 1
ATOM 1692 C C . SER A 1 214 ? 4.503 -12.816 -34.424 1.00 67.75 214 SER A C 1
ATOM 1694 O O . SER A 1 214 ? 3.459 -13.340 -34.031 1.00 67.75 214 SER A O 1
ATOM 1696 N N . TYR A 1 215 ? 5.692 -13.084 -33.873 1.00 74.06 215 TYR A N 1
ATOM 1697 C CA . TYR A 1 215 ? 5.934 -14.055 -32.800 1.00 74.06 215 TYR A CA 1
ATOM 1698 C C . TYR A 1 215 ? 6.356 -13.405 -31.476 1.00 74.06 215 TYR A C 1
ATOM 1700 O O . TYR A 1 215 ? 6.044 -13.937 -30.412 1.00 74.06 215 TYR A O 1
ATOM 1708 N N . SER A 1 216 ? 7.021 -12.250 -31.535 1.00 84.62 216 SER A N 1
ATOM 1709 C CA . SER A 1 216 ? 7.529 -11.533 -30.367 1.00 84.62 216 SER A CA 1
ATOM 1710 C C . SER A 1 216 ? 7.527 -10.026 -30.589 1.00 84.62 216 SER A C 1
ATOM 1712 O O . SER A 1 216 ? 7.784 -9.537 -31.691 1.00 84.62 216 SER A O 1
ATOM 1714 N N . MET A 1 217 ? 7.281 -9.288 -29.511 1.00 88.12 217 MET A N 1
ATOM 1715 C CA . MET A 1 217 ? 7.464 -7.839 -29.449 1.00 88.12 217 MET A CA 1
ATOM 1716 C C . MET A 1 217 ? 8.515 -7.531 -28.392 1.00 88.12 217 MET A C 1
ATOM 1718 O O . MET A 1 217 ? 8.380 -7.957 -27.244 1.00 88.12 217 MET A O 1
ATOM 1722 N N . ILE A 1 218 ? 9.569 -6.822 -28.790 1.00 90.31 218 ILE A N 1
ATOM 1723 C CA . ILE A 1 218 ? 10.702 -6.495 -27.927 1.00 90.31 218 ILE A CA 1
ATOM 1724 C C . ILE A 1 218 ? 10.781 -4.982 -27.776 1.00 90.31 218 ILE A C 1
ATOM 1726 O O . ILE A 1 218 ? 10.829 -4.240 -28.758 1.00 90.31 218 ILE A O 1
ATOM 1730 N N . TYR A 1 219 ? 10.843 -4.537 -26.530 1.00 90.25 219 TYR A N 1
ATOM 1731 C CA . TYR A 1 219 ? 10.918 -3.143 -26.129 1.00 90.25 219 TYR A CA 1
ATOM 1732 C C . TYR A 1 219 ? 12.249 -2.881 -25.431 1.00 90.25 219 TYR A C 1
ATOM 1734 O O . TYR A 1 219 ? 12.672 -3.654 -24.573 1.00 90.25 219 TYR A O 1
ATOM 1742 N N . ASP A 1 220 ? 12.901 -1.780 -25.786 1.00 90.56 220 ASP A N 1
ATOM 1743 C CA . ASP A 1 220 ? 14.047 -1.236 -25.066 1.00 90.56 220 ASP A CA 1
ATOM 1744 C C . ASP A 1 220 ? 13.566 -0.162 -24.090 1.00 90.56 220 ASP A C 1
ATOM 1746 O O . ASP A 1 220 ? 12.829 0.750 -24.473 1.00 90.56 220 ASP A O 1
ATOM 1750 N N . ILE A 1 221 ? 13.978 -0.280 -22.831 1.00 90.06 221 ILE A N 1
ATOM 1751 C CA . ILE A 1 221 ? 13.637 0.650 -21.758 1.00 90.06 221 ILE A CA 1
ATOM 1752 C C . ILE A 1 221 ? 14.897 1.427 -21.405 1.00 90.06 221 ILE A C 1
ATOM 1754 O O . ILE A 1 221 ? 15.909 0.856 -20.986 1.00 90.06 221 ILE A O 1
ATOM 1758 N N . LYS A 1 222 ? 14.828 2.747 -21.559 1.00 88.94 222 LYS A N 1
ATOM 1759 C CA . LYS A 1 222 ? 15.925 3.671 -21.285 1.00 88.94 222 LYS A CA 1
ATOM 1760 C C . LYS A 1 222 ? 15.615 4.523 -20.066 1.00 88.94 222 LYS A C 1
ATOM 1762 O O . LYS A 1 222 ? 14.481 4.957 -19.898 1.00 88.94 222 LYS A O 1
ATOM 1767 N N . ASN A 1 223 ? 16.628 4.811 -19.256 1.00 88.06 223 ASN A N 1
ATOM 1768 C CA . ASN A 1 223 ? 16.511 5.750 -18.139 1.00 88.06 223 ASN A CA 1
ATOM 1769 C C . ASN A 1 223 ? 16.528 7.220 -18.604 1.00 88.06 223 ASN A C 1
ATOM 1771 O O . ASN A 1 223 ? 16.689 7.519 -19.792 1.00 88.06 223 ASN A O 1
ATOM 1775 N N . ALA A 1 224 ? 16.423 8.150 -17.653 1.00 85.12 224 ALA A N 1
ATOM 1776 C CA . ALA A 1 224 ? 16.470 9.599 -17.880 1.00 85.12 224 ALA A CA 1
ATOM 1777 C C . ALA A 1 224 ? 17.737 10.091 -18.617 1.00 85.12 224 ALA A C 1
ATOM 1779 O O . ALA A 1 224 ? 17.711 11.108 -19.312 1.00 85.12 224 ALA A O 1
ATOM 1780 N N . ASN A 1 225 ? 18.845 9.351 -18.514 1.00 87.88 225 ASN A N 1
ATOM 1781 C CA . ASN A 1 225 ? 20.104 9.629 -19.214 1.00 87.88 225 ASN A CA 1
ATOM 1782 C C . ASN A 1 225 ? 20.153 9.004 -20.621 1.00 87.88 225 ASN A C 1
ATOM 1784 O O . ASN A 1 225 ? 21.211 8.975 -21.254 1.00 87.88 225 ASN A O 1
ATOM 1788 N N . LYS A 1 226 ? 19.018 8.495 -21.121 1.00 87.75 226 LYS A N 1
ATOM 1789 C CA . LYS A 1 226 ? 18.869 7.809 -22.414 1.00 87.75 226 LYS A CA 1
ATOM 1790 C C . LYS A 1 226 ? 19.742 6.554 -22.545 1.00 87.75 226 LYS A C 1
ATOM 1792 O O . LYS A 1 226 ? 20.052 6.135 -23.661 1.00 87.75 226 LYS A O 1
ATOM 1797 N N . LYS A 1 227 ? 20.147 5.946 -21.425 1.00 90.50 227 LYS A N 1
ATOM 1798 C CA . LYS A 1 227 ? 20.878 4.672 -21.403 1.00 90.50 227 LYS A CA 1
ATOM 1799 C C . LYS A 1 227 ? 19.888 3.520 -21.307 1.00 90.50 227 LYS A C 1
ATOM 1801 O O . LYS A 1 227 ? 18.985 3.579 -20.478 1.00 90.50 227 LYS A O 1
ATOM 1806 N N . SER A 1 228 ? 20.059 2.496 -22.139 1.00 91.06 228 SER A N 1
ATOM 1807 C CA . SER A 1 228 ? 19.261 1.267 -22.087 1.00 91.06 228 SER A CA 1
ATOM 1808 C C . SER A 1 228 ? 19.549 0.525 -20.788 1.00 91.06 228 SER A C 1
ATOM 1810 O O . SER A 1 228 ? 20.680 0.103 -20.548 1.00 91.06 228 SER A O 1
ATOM 1812 N N . ILE A 1 229 ? 18.526 0.394 -19.949 1.00 91.94 229 ILE A N 1
ATOM 1813 C CA . ILE A 1 229 ? 18.623 -0.254 -18.639 1.00 91.94 229 ILE A CA 1
ATOM 1814 C C . ILE A 1 229 ? 17.929 -1.611 -18.607 1.00 91.94 229 ILE A C 1
ATOM 1816 O O . ILE A 1 229 ? 18.250 -2.434 -17.755 1.00 91.94 229 ILE A O 1
ATOM 1820 N N . ALA A 1 230 ? 16.982 -1.857 -19.512 1.00 93.62 230 ALA A N 1
ATOM 1821 C CA . ALA A 1 230 ? 16.268 -3.117 -19.575 1.00 93.62 230 ALA A CA 1
ATOM 1822 C C . ALA A 1 230 ? 15.706 -3.379 -20.973 1.00 93.62 230 ALA A C 1
ATOM 1824 O O . ALA A 1 230 ? 15.426 -2.459 -21.737 1.00 93.62 230 ALA A O 1
ATOM 1825 N N . THR A 1 231 ? 15.498 -4.650 -21.292 1.00 93.69 231 THR A N 1
ATOM 1826 C CA . THR A 1 231 ? 14.743 -5.096 -22.463 1.00 93.69 231 THR A CA 1
ATOM 1827 C C . THR A 1 231 ? 13.531 -5.887 -21.990 1.00 93.69 231 THR A C 1
ATOM 1829 O O . THR A 1 231 ? 13.668 -6.799 -21.177 1.00 93.69 231 THR A O 1
ATOM 1832 N N . PHE A 1 232 ? 12.346 -5.556 -22.495 1.00 93.06 232 PHE A N 1
ATOM 1833 C CA . PHE A 1 232 ? 11.113 -6.275 -22.196 1.00 93.06 232 PHE A CA 1
ATOM 1834 C C . PHE A 1 232 ? 10.606 -6.996 -23.439 1.00 93.06 232 PHE A C 1
ATOM 1836 O O . PHE A 1 232 ? 10.433 -6.386 -24.487 1.00 93.06 232 PHE A O 1
ATOM 1843 N N . SER A 1 233 ? 10.388 -8.300 -23.326 1.00 92.62 233 SER A N 1
ATOM 1844 C CA . SER A 1 233 ? 9.918 -9.150 -24.418 1.00 92.62 233 SER A CA 1
ATOM 1845 C C . SER A 1 233 ? 8.538 -9.696 -24.085 1.00 92.62 233 SER A C 1
ATOM 1847 O O . SER A 1 233 ? 8.341 -10.251 -23.005 1.00 92.62 233 SER A O 1
ATOM 1849 N N . ILE A 1 234 ? 7.601 -9.573 -25.020 1.00 90.12 234 ILE A N 1
ATOM 1850 C CA . ILE A 1 234 ? 6.267 -10.174 -24.955 1.00 90.12 234 ILE A CA 1
ATOM 1851 C C . ILE A 1 234 ? 6.201 -11.247 -26.040 1.00 90.12 234 ILE A C 1
ATOM 1853 O O . ILE A 1 234 ? 6.455 -10.958 -27.211 1.00 90.12 234 ILE A O 1
ATOM 1857 N N . ILE A 1 235 ? 5.861 -12.475 -25.650 1.00 87.88 235 ILE A N 1
ATOM 1858 C CA . ILE A 1 235 ? 5.733 -13.641 -26.532 1.00 87.88 235 ILE A CA 1
ATOM 1859 C C . ILE A 1 235 ? 4.282 -14.143 -26.420 1.00 87.88 235 ILE A C 1
ATOM 1861 O O . ILE A 1 235 ? 3.991 -15.033 -25.613 1.00 87.88 235 ILE A O 1
ATOM 1865 N N . PRO A 1 236 ? 3.336 -13.563 -27.191 1.00 77.94 236 PRO A N 1
ATOM 1866 C CA . PRO A 1 236 ? 1.905 -13.804 -26.998 1.00 77.94 236 PRO A CA 1
ATOM 1867 C C . PRO A 1 236 ? 1.503 -15.272 -27.158 1.00 77.94 236 PRO A C 1
ATOM 1869 O O . PRO A 1 236 ? 0.687 -15.771 -26.391 1.00 77.94 236 PRO A O 1
ATOM 1872 N N . ARG A 1 237 ? 2.114 -15.991 -28.112 1.00 78.50 237 ARG A N 1
ATOM 1873 C CA . ARG A 1 237 ? 1.806 -17.410 -28.370 1.00 78.50 237 ARG A CA 1
ATOM 1874 C C . ARG A 1 237 ? 2.121 -18.321 -27.187 1.00 78.50 237 ARG A C 1
ATOM 1876 O O . ARG A 1 237 ? 1.462 -19.337 -27.016 1.00 78.50 237 ARG A O 1
ATOM 1883 N N . GLU A 1 238 ? 3.115 -17.955 -26.387 1.00 80.69 238 GLU A N 1
ATOM 1884 C CA . GLU A 1 238 ? 3.516 -18.717 -25.205 1.00 80.69 238 GLU A CA 1
ATOM 1885 C C . GLU A 1 238 ? 2.844 -18.202 -23.930 1.00 80.69 238 GLU A C 1
ATOM 1887 O O . GLU A 1 238 ? 3.059 -18.766 -22.863 1.00 80.69 238 GLU A O 1
ATOM 1892 N N . SER A 1 239 ? 2.047 -17.128 -24.016 1.00 83.81 239 SER A N 1
ATOM 1893 C CA . SER A 1 239 ? 1.537 -16.402 -22.844 1.00 83.81 239 SER A CA 1
ATOM 1894 C C . SER A 1 239 ? 2.655 -16.023 -21.862 1.00 83.81 239 SER A C 1
ATOM 1896 O O . SER A 1 239 ? 2.478 -16.055 -20.644 1.00 83.81 239 SER A O 1
ATOM 1898 N N . ARG A 1 240 ? 3.829 -15.657 -22.397 1.00 86.88 240 ARG A N 1
ATOM 1899 C CA . ARG A 1 240 ? 5.023 -15.315 -21.616 1.00 86.88 240 ARG A CA 1
ATOM 1900 C C . ARG A 1 240 ? 5.464 -13.886 -21.860 1.00 86.88 240 ARG A C 1
ATOM 1902 O O . ARG A 1 240 ? 5.455 -13.399 -22.991 1.00 86.88 240 ARG A O 1
ATOM 1909 N N . SER A 1 241 ? 5.922 -13.236 -20.797 1.00 91.44 241 SER A N 1
ATOM 1910 C CA . SER A 1 241 ? 6.654 -11.980 -20.905 1.00 91.44 241 SER A CA 1
ATOM 1911 C C . SER A 1 241 ? 7.870 -11.972 -19.986 1.00 91.44 241 SER A C 1
ATOM 1913 O O . SER A 1 241 ? 7.854 -12.555 -18.899 1.00 91.44 241 SER A O 1
ATOM 1915 N N . ARG A 1 242 ? 8.949 -11.339 -20.447 1.00 93.12 242 ARG A N 1
ATOM 1916 C CA . ARG A 1 242 ? 10.264 -11.393 -19.808 1.00 93.12 242 ARG A CA 1
ATOM 1917 C C . ARG A 1 242 ? 10.916 -10.021 -19.809 1.00 93.12 242 ARG A C 1
ATOM 1919 O O . ARG A 1 242 ? 11.128 -9.433 -20.865 1.00 93.12 242 ARG A O 1
ATOM 1926 N N . LEU A 1 243 ? 11.271 -9.543 -18.625 1.00 93.06 243 LEU A N 1
ATOM 1927 C CA . LEU A 1 243 ? 12.054 -8.336 -18.402 1.00 93.06 243 LEU A CA 1
ATOM 1928 C C . LEU A 1 243 ? 13.503 -8.722 -18.096 1.00 93.06 243 LEU A C 1
ATOM 1930 O O . LEU A 1 243 ? 13.754 -9.489 -17.173 1.00 93.06 243 LEU A O 1
ATOM 1934 N N . VAL A 1 244 ? 14.452 -8.191 -18.858 1.00 93.56 244 VAL A N 1
ATOM 1935 C CA . VAL A 1 244 ? 15.891 -8.414 -18.672 1.00 93.56 244 VAL A CA 1
ATOM 1936 C C . VAL A 1 244 ? 16.554 -7.088 -18.328 1.00 93.56 244 VAL A C 1
ATOM 1938 O O . VAL A 1 244 ? 16.472 -6.152 -19.115 1.00 93.56 244 VAL A O 1
ATOM 1941 N N . ILE A 1 245 ? 17.210 -7.003 -17.174 1.00 92.94 245 ILE A N 1
ATOM 1942 C CA . ILE A 1 245 ? 17.805 -5.780 -16.621 1.00 92.94 245 ILE A CA 1
ATOM 1943 C C . ILE A 1 245 ? 19.306 -5.777 -16.905 1.00 92.94 245 ILE A C 1
ATOM 1945 O O . ILE A 1 245 ? 20.030 -6.670 -16.470 1.00 92.94 245 ILE A O 1
ATOM 1949 N N . LEU A 1 246 ? 19.795 -4.751 -17.595 1.00 89.62 246 LEU A N 1
ATOM 1950 C CA . LEU A 1 246 ? 21.137 -4.680 -18.184 1.00 89.62 246 LEU A CA 1
ATOM 1951 C C . LEU A 1 246 ? 22.202 -4.183 -17.192 1.00 89.62 246 LEU A C 1
ATOM 1953 O O . LEU A 1 246 ? 23.054 -3.360 -17.527 1.00 89.62 246 LEU A O 1
ATOM 1957 N N . LEU A 1 247 ? 22.156 -4.654 -15.945 1.00 80.00 247 LEU A N 1
ATOM 1958 C CA . LEU A 1 247 ? 22.896 -4.045 -14.842 1.00 80.00 247 LEU A CA 1
ATOM 1959 C C . LEU A 1 247 ? 24.264 -4.645 -14.558 1.00 80.00 247 LEU A C 1
ATOM 1961 O O . LEU A 1 247 ? 25.133 -3.845 -14.305 1.00 80.00 247 LEU A O 1
ATOM 1965 N N . ASP A 1 248 ? 24.483 -5.957 -14.686 1.00 65.12 248 ASP A N 1
ATOM 1966 C CA . ASP A 1 248 ? 25.824 -6.577 -14.834 1.00 65.12 248 ASP A CA 1
ATOM 1967 C C . ASP A 1 248 ? 25.738 -8.089 -15.126 1.00 65.12 248 ASP A C 1
ATOM 1969 O O . ASP A 1 248 ? 26.495 -8.580 -15.953 1.00 65.12 248 ASP A O 1
ATOM 1973 N N . GLU A 1 249 ? 24.737 -8.802 -14.593 1.00 65.94 249 GLU A N 1
ATOM 1974 C CA . GLU A 1 249 ? 24.515 -10.242 -14.871 1.00 65.94 249 GLU A CA 1
ATOM 1975 C C . GLU A 1 249 ? 23.217 -10.539 -15.644 1.00 65.94 249 GLU A C 1
ATOM 1977 O O . GLU A 1 249 ? 22.743 -11.670 -15.669 1.00 65.94 249 GLU A O 1
ATOM 1982 N N . ASN A 1 250 ? 22.623 -9.531 -16.295 1.00 68.56 250 ASN A N 1
ATOM 1983 C CA . ASN A 1 250 ? 21.323 -9.649 -16.967 1.00 68.56 250 ASN A CA 1
ATOM 1984 C C . ASN A 1 250 ? 20.264 -10.317 -16.075 1.00 68.56 250 ASN A C 1
ATOM 1986 O O . ASN A 1 250 ? 19.804 -11.431 -16.338 1.00 68.56 250 ASN A O 1
ATOM 1990 N N . ILE A 1 251 ? 19.848 -9.613 -15.018 1.00 83.00 251 ILE A N 1
ATOM 1991 C CA . ILE A 1 251 ? 18.796 -10.102 -14.121 1.00 83.00 251 ILE A CA 1
ATOM 1992 C C . ILE A 1 251 ? 17.514 -10.258 -14.935 1.00 83.00 251 ILE A C 1
ATOM 1994 O O . ILE A 1 251 ? 17.036 -9.309 -15.558 1.00 83.00 251 ILE A O 1
ATOM 1998 N N . SER A 1 252 ? 16.961 -11.465 -14.933 1.00 87.06 252 SER A N 1
ATOM 1999 C CA . SER A 1 252 ? 15.757 -11.800 -15.678 1.00 87.06 252 SER A CA 1
ATOM 2000 C C . SER A 1 252 ? 14.575 -11.957 -14.734 1.00 87.06 252 SER A C 1
ATOM 2002 O O . SER A 1 252 ? 14.628 -12.746 -13.794 1.00 87.06 252 SER A O 1
ATOM 2004 N N . LYS A 1 253 ? 13.477 -11.270 -15.037 1.00 88.81 253 LYS A N 1
ATOM 2005 C CA . LYS A 1 253 ? 12.208 -11.370 -14.323 1.00 88.81 253 LYS A CA 1
ATOM 2006 C C . LYS A 1 253 ? 11.094 -11.721 -15.298 1.00 88.81 253 LYS A C 1
ATOM 2008 O O . LYS A 1 253 ? 10.857 -11.001 -16.264 1.00 88.81 253 LYS A O 1
ATOM 2013 N N . GLU A 1 254 ? 10.395 -12.815 -15.037 1.00 90.94 254 GLU A N 1
ATOM 2014 C CA . GLU A 1 254 ? 9.146 -13.102 -15.740 1.00 90.94 254 GLU A CA 1
ATOM 2015 C C . GLU A 1 254 ? 8.016 -12.265 -15.144 1.00 90.94 254 GLU A C 1
ATOM 2017 O O . GLU A 1 254 ? 7.896 -12.143 -13.919 1.00 90.94 254 GLU A O 1
ATOM 2022 N N . LEU A 1 255 ? 7.197 -11.680 -16.018 1.00 87.50 255 LEU A N 1
ATOM 2023 C CA . LEU A 1 255 ? 5.975 -10.991 -15.625 1.00 87.50 255 LEU A CA 1
ATOM 2024 C C . LEU A 1 255 ? 4.777 -11.809 -16.126 1.00 87.50 255 LEU A C 1
ATOM 2026 O O . LEU A 1 255 ? 4.734 -12.177 -17.306 1.00 87.50 255 LEU A O 1
ATOM 2030 N N . PRO A 1 256 ? 3.810 -12.129 -15.250 1.00 86.25 256 PRO A N 1
ATOM 2031 C CA . PRO A 1 256 ? 2.674 -12.949 -15.638 1.00 86.25 256 PRO A CA 1
ATOM 2032 C C . PRO A 1 256 ? 1.784 -12.197 -16.632 1.00 86.25 256 PRO A C 1
ATOM 2034 O O . PRO A 1 256 ? 1.462 -11.023 -16.415 1.00 86.25 256 PRO A O 1
ATOM 2037 N N . ILE A 1 257 ? 1.354 -12.905 -17.679 1.00 87.00 257 ILE A N 1
ATOM 2038 C CA . ILE A 1 257 ? 0.300 -12.459 -18.593 1.00 87.00 257 ILE A CA 1
ATOM 2039 C C . ILE A 1 257 ? -1.036 -13.002 -18.081 1.00 87.00 257 ILE A C 1
ATOM 2041 O O . ILE A 1 257 ? -1.177 -14.195 -17.819 1.00 87.00 257 ILE A O 1
ATOM 2045 N N . ARG A 1 258 ? -2.009 -12.112 -17.903 1.00 87.38 258 ARG A N 1
ATOM 2046 C CA . ARG A 1 258 ? -3.376 -12.405 -17.462 1.00 87.38 258 ARG A CA 1
ATOM 2047 C C . ARG A 1 258 ? -4.347 -12.234 -18.627 1.00 87.38 258 ARG A C 1
ATOM 2049 O O . ARG A 1 258 ? -4.078 -11.502 -19.577 1.00 87.38 258 ARG A O 1
ATOM 2056 N N . ASN A 1 259 ? -5.506 -12.881 -18.531 1.00 84.69 259 ASN A N 1
ATOM 2057 C CA . ASN A 1 259 ? -6.573 -12.704 -19.513 1.00 84.69 259 ASN A CA 1
ATOM 2058 C C . ASN A 1 259 ? -6.988 -11.229 -19.600 1.00 84.69 259 ASN A C 1
ATOM 2060 O O . ASN A 1 259 ? -7.280 -10.607 -18.580 1.00 84.69 259 ASN A O 1
ATOM 2064 N N . GLY A 1 260 ? -7.028 -10.697 -20.822 1.00 85.25 260 GLY A N 1
ATOM 2065 C CA . GLY A 1 260 ? -7.349 -9.293 -21.086 1.00 85.25 260 GLY A CA 1
ATOM 2066 C C . GLY A 1 260 ? -6.169 -8.327 -20.948 1.00 85.25 260 GLY A C 1
ATOM 2067 O O . GLY A 1 260 ? -6.359 -7.133 -21.167 1.00 85.25 260 GLY A O 1
ATOM 2068 N N . ASP A 1 261 ? -4.963 -8.805 -20.622 1.00 87.50 261 ASP A N 1
ATOM 2069 C CA . ASP A 1 261 ? -3.778 -7.951 -20.635 1.00 87.50 261 ASP A CA 1
ATOM 2070 C C . ASP A 1 261 ? -3.463 -7.482 -22.058 1.00 87.50 261 ASP A C 1
ATOM 2072 O O . ASP A 1 261 ? -3.295 -8.281 -22.981 1.00 87.50 261 ASP A O 1
ATOM 2076 N N . THR A 1 262 ? -3.328 -6.170 -22.216 1.00 86.62 262 THR A N 1
ATOM 2077 C CA . THR A 1 262 ? -2.787 -5.547 -23.421 1.00 86.62 262 THR A CA 1
ATOM 2078 C C . THR A 1 262 ? -1.280 -5.322 -23.272 1.00 86.62 262 THR A C 1
ATOM 2080 O O . THR A 1 262 ? -0.717 -5.426 -22.175 1.00 86.62 262 THR A O 1
ATOM 2083 N N . ASN A 1 263 ? -0.601 -4.976 -24.367 1.00 84.38 263 ASN A N 1
ATOM 2084 C CA . ASN A 1 263 ? 0.821 -4.632 -24.312 1.00 84.38 263 ASN A CA 1
ATOM 2085 C C . ASN A 1 263 ? 1.081 -3.437 -23.386 1.00 84.38 263 ASN A C 1
ATOM 2087 O O . ASN A 1 263 ? 2.067 -3.448 -22.654 1.00 84.38 263 ASN A O 1
ATOM 2091 N N . GLU A 1 264 ? 0.193 -2.438 -23.379 1.00 82.75 264 GLU A N 1
ATOM 2092 C CA . GLU A 1 264 ? 0.262 -1.282 -22.481 1.00 82.75 264 GLU A CA 1
ATOM 2093 C C . GLU A 1 264 ? 0.271 -1.727 -21.016 1.00 82.75 264 GLU A C 1
ATOM 2095 O O . GLU A 1 264 ? 1.127 -1.297 -20.246 1.00 82.75 264 GLU A O 1
ATOM 2100 N N . ILE A 1 265 ? -0.630 -2.644 -20.641 1.00 84.88 265 ILE A N 1
ATOM 2101 C CA . ILE A 1 265 ? -0.723 -3.172 -19.273 1.00 84.88 265 ILE A CA 1
ATOM 2102 C C . ILE A 1 265 ? 0.572 -3.893 -18.883 1.00 84.88 265 ILE A C 1
ATOM 2104 O O . ILE A 1 265 ? 1.097 -3.685 -17.784 1.00 84.88 265 ILE A O 1
ATOM 2108 N N . LEU A 1 266 ? 1.108 -4.730 -19.773 1.00 88.50 266 LEU A N 1
ATOM 2109 C CA . LEU A 1 266 ? 2.343 -5.476 -19.522 1.00 88.50 266 LEU A CA 1
ATOM 2110 C C . LEU A 1 266 ? 3.556 -4.549 -19.396 1.00 88.50 266 LEU A C 1
ATOM 2112 O O . LEU A 1 266 ? 4.377 -4.721 -18.492 1.00 88.50 266 LEU A O 1
ATOM 2116 N N . LEU A 1 267 ? 3.637 -3.530 -20.248 1.00 86.62 267 LEU A N 1
ATOM 2117 C CA . LEU A 1 267 ? 4.676 -2.509 -20.175 1.00 86.62 267 LEU A CA 1
ATOM 2118 C C . LEU A 1 267 ? 4.570 -1.706 -18.882 1.00 86.62 267 LEU A C 1
ATOM 2120 O O . LEU A 1 267 ? 5.590 -1.508 -18.221 1.00 86.62 267 LEU A O 1
ATOM 2124 N N . SER A 1 268 ? 3.359 -1.313 -18.472 1.00 84.38 268 SER A N 1
ATOM 2125 C CA . SER A 1 268 ? 3.119 -0.593 -17.214 1.00 84.38 268 SER A CA 1
ATOM 2126 C C . SER A 1 268 ? 3.639 -1.398 -16.035 1.00 84.38 268 SER A C 1
ATOM 2128 O O . SER A 1 268 ? 4.363 -0.859 -15.204 1.00 84.38 268 SER A O 1
ATOM 2130 N N . ARG A 1 269 ? 3.376 -2.709 -15.999 1.00 86.69 269 ARG A N 1
ATOM 2131 C CA . ARG A 1 269 ? 3.915 -3.594 -14.956 1.00 86.69 269 ARG A CA 1
ATOM 2132 C C . ARG A 1 269 ? 5.439 -3.675 -14.984 1.00 86.69 269 ARG A C 1
ATOM 2134 O O . ARG A 1 269 ? 6.059 -3.624 -13.924 1.00 86.69 269 ARG A O 1
ATOM 2141 N N . ALA A 1 270 ? 6.053 -3.779 -16.164 1.00 89.56 270 ALA A N 1
ATOM 2142 C CA . ALA A 1 270 ? 7.511 -3.802 -16.290 1.00 89.56 270 ALA A CA 1
ATOM 2143 C C . ALA A 1 270 ? 8.146 -2.507 -15.767 1.00 89.56 270 ALA A C 1
ATOM 2145 O O . ALA A 1 270 ? 9.123 -2.538 -15.024 1.00 89.56 270 ALA A O 1
ATOM 2146 N N . ALA A 1 271 ? 7.552 -1.367 -16.097 1.00 85.88 271 ALA A N 1
ATOM 2147 C CA . ALA A 1 271 ? 7.996 -0.061 -15.640 1.00 85.88 271 ALA A CA 1
ATOM 2148 C C . ALA A 1 271 ? 7.803 0.154 -14.142 1.00 85.88 271 ALA A C 1
ATOM 2150 O O . ALA A 1 271 ? 8.719 0.618 -13.468 1.00 85.88 271 ALA A O 1
ATOM 2151 N N . GLN A 1 272 ? 6.639 -0.225 -13.614 1.00 85.00 272 GLN A N 1
ATOM 2152 C CA . GLN A 1 272 ? 6.358 -0.204 -12.182 1.00 85.00 272 GLN A CA 1
ATOM 2153 C C . GLN A 1 272 ? 7.376 -1.051 -11.428 1.00 85.00 272 GLN A C 1
ATOM 2155 O O . GLN A 1 272 ? 7.942 -0.572 -10.454 1.00 85.00 272 GLN A O 1
ATOM 2160 N N . TYR A 1 273 ? 7.680 -2.257 -11.916 1.00 89.56 273 TYR A N 1
ATOM 2161 C CA . TYR A 1 273 ? 8.720 -3.101 -11.336 1.00 89.56 273 TYR A CA 1
ATOM 2162 C C . TYR A 1 273 ? 10.084 -2.399 -11.330 1.00 89.56 273 TYR A C 1
ATOM 2164 O O . TYR A 1 273 ? 10.723 -2.316 -10.283 1.00 89.56 273 TYR A O 1
ATOM 2172 N N . LEU A 1 274 ? 10.507 -1.833 -12.467 1.00 90.25 274 LEU A N 1
ATOM 2173 C CA . LEU A 1 274 ? 11.786 -1.126 -12.564 1.00 90.25 274 LEU A CA 1
ATOM 2174 C C . LEU A 1 274 ? 11.867 0.081 -11.623 1.00 90.25 274 LEU A C 1
ATOM 2176 O O . LEU A 1 274 ? 12.893 0.288 -10.979 1.00 90.25 274 LEU A O 1
ATOM 2180 N N . ILE A 1 275 ? 10.786 0.854 -11.513 1.00 87.44 275 ILE A N 1
ATOM 2181 C CA . ILE A 1 275 ? 10.699 1.992 -10.597 1.00 87.44 275 ILE A CA 1
ATOM 2182 C C . ILE A 1 275 ? 10.716 1.505 -9.153 1.00 87.44 275 ILE A C 1
ATOM 2184 O O . ILE A 1 275 ? 11.493 2.040 -8.373 1.00 87.44 275 ILE A O 1
ATOM 2188 N N . MET A 1 276 ? 9.893 0.519 -8.778 1.00 87.12 276 MET A N 1
ATOM 2189 C CA . MET A 1 276 ? 9.786 -0.018 -7.411 1.00 87.12 276 MET A CA 1
ATOM 2190 C C . MET A 1 276 ? 11.120 -0.561 -6.907 1.00 87.12 276 MET A C 1
ATOM 2192 O O . MET A 1 276 ? 11.525 -0.254 -5.787 1.00 87.12 276 MET A O 1
ATOM 2196 N N . GLU A 1 277 ? 11.823 -1.301 -7.756 1.00 91.00 277 GLU A N 1
ATOM 2197 C CA . GLU A 1 277 ? 13.113 -1.907 -7.437 1.00 91.00 277 GLU A CA 1
ATOM 2198 C C . GLU A 1 277 ? 14.290 -0.934 -7.616 1.00 91.00 277 GLU A C 1
ATOM 2200 O O . GLU A 1 277 ? 15.429 -1.343 -7.439 1.00 91.00 277 GLU A O 1
ATOM 2205 N N . GLY A 1 278 ? 14.059 0.345 -7.941 1.00 90.19 278 GLY A N 1
ATOM 2206 C CA . GLY A 1 278 ? 15.100 1.383 -7.964 1.00 90.19 278 GLY A CA 1
ATOM 2207 C C . GLY A 1 278 ? 16.021 1.365 -9.188 1.00 90.19 278 GLY A C 1
ATOM 2208 O O . GLY A 1 278 ? 17.104 1.942 -9.148 1.00 90.19 278 GLY A O 1
ATOM 2209 N N . TYR A 1 279 ? 15.607 0.714 -10.276 1.00 90.06 279 TYR A N 1
ATOM 2210 C CA . TYR A 1 279 ? 16.356 0.674 -11.534 1.00 90.06 279 TYR A CA 1
ATOM 2211 C C . TYR A 1 279 ? 16.142 1.914 -12.408 1.00 90.06 279 TYR A C 1
ATOM 2213 O O . TYR A 1 279 ? 17.041 2.293 -13.165 1.00 90.06 279 TYR A O 1
ATOM 2221 N N . LEU A 1 280 ? 14.950 2.513 -12.312 1.00 84.31 280 LEU A N 1
ATOM 2222 C CA . LEU A 1 280 ? 14.553 3.745 -12.994 1.00 84.31 280 LEU A CA 1
ATOM 2223 C C . LEU A 1 280 ? 14.449 4.903 -12.032 1.00 84.31 280 LEU A C 1
ATOM 2225 O O . LEU A 1 280 ? 13.806 4.746 -10.970 1.00 84.31 280 LEU A O 1
#

pLDDT: mean 84.08, std 14.72, range [38.16, 98.44]

Foldseek 3Di:
DDDDPDDPPPPPPPPVPPQWDWDDDPQFTATNNHTFKGKAADADPVRHGDLQWIFIAGPVRDTQKTKDKDFLWADDDPQEPDIAGAFIWIWIDGVVVRDIAIAGDDDPHRVVVLQSVLLSVLCCVVVVDDDPVSVVSSRVVRHRVVRVVSNVVNVVLNVLQHVLQVLLCVPVNHAHRDYDDNYLLPQFWDQPPVQAWTPTVDLQWTKHFPDDDPQKTKIFTAGNSRHGQWIWMDGVVVQWIWIFGVRPPGDIDTDGRDPPDDPRNVVSVSSSVCVSSNVD

Secondary structure (DSSP, 8-state):
---------------------EEEETTEEEETTEEEEEEE--B-TTSSB-TT-EEEEETT--EEEEEEEEEEEPPPPTTBSS--EEEEEEEEEEGGGTEEEEEE--TT--HHHHHHHHHHHTTHHHHT---HHHHHHHHHHTTHHHHHHHHHHHHHHHHHHHHHHHHHHHHH-PPPPB---SBGGG------TTS--B--SGGGEEEEEEEE-SS-EEEEEEETTS-EEEEEEEEGGGTEEEEEE-SSS-EEEEEE--TT--HHHHHHHHHHHHHHTT--

Sequence (280 aa):
MKYLKISLALLFFSVSLSAQKVKLDDDNVLVDKVKKFEFTNPLNAKGKKDKYKGTLKDLEGNVILEIKDTIFSFVPLSHERGQRYLAIGYNVNAPQLNKSGLIMKYGSYYVKDLIIDALKDLDMFSTCQLTGEIFENMLDKLGRSEAEGVAEKVEDINTRRLKNAELCAKKFGQLKLRTIYADVNSVKYEISPFGEIINDLHDAGTVSVKEKGSYSMIYDIKNANKKSIATFSIIPRESRSRLVILLDENISKELPIRNGDTNEILLSRAAQYLIMEGYL

Radius of gyration: 27.82 Å; chains: 1; bounding box: 68×58×97 Å

=== Feature glossary ===
Key to the feature types in this record:

Secondary structure (8-state, DSSP). Secondary structure is the local, repeating backbone conformation. DSSP classifies it into eight states by reading the hydrogen-bond network: three helix types (H, G, I), two β types (E, B), two non-regular types (T, S), and unstructured coil (-).

Backbone torsions (φ/ψ). Backbone dihedral angles. Every residue except chain termini has a φ (preceding-C → N → Cα → C) and a ψ (N → Cα → C → next-N). They are reported in degrees following the IUPAC sign convention. Secondary structure is essentially a statement about which (φ, ψ) basin each residue occupies.

Predicted aligned error. Predicted Aligned Error (PAE) is an AlphaFold confidence matrix: entry (i, j) is the expected error in the position of residue j, in ångströms, when the prediction is superimposed on the true structure at residue i. Low PAE within a block of residues means that block is internally rigid and well-predicted; high PAE between two blocks means their relative placement is uncertain even if each block individually is confident.

B-factor. B-factor (Debye–Waller factor) reflects atomic displacement in the crystal lattice. It is an experimental observable (units Å²), not a prediction; low values mean the atom is pinned down, high values mean it moves or is heterogeneous across the crystal.

Secondary structure (3-state, P-SEA). Three-state secondary structure (P-SEA) collapses the eight DSSP classes into helix (a), strand (b), and coil (c). P-SEA assigns these from Cα geometry alone — distances and angles — without requiring backbone oxygens, so it works on any Cα trace.

Sequence. Primary structure: the covalent order of the twenty standard amino acids along the backbone. Two proteins with the same sequence will (almost always) fold to the same structure; two with 30% identity often share a fold but not the details.

pLDDT. pLDDT is the predicted lDDT-Cα score: AlphaFold's confidence that the local environment of each residue (all inter-atomic distances within 15 Å) is correctly placed. It is a per-residue number between 0 and 100, with higher meaning more reliable.

InterPro / GO / CATH / organism. Functional annotations link the protein to curated databases. InterPro entries identify conserved domains and families by matching the sequence against member-database signatures (Pfam, PROSITE, CDD, …). Gene Ontology (GO) terms describe molecular function, biological process, and cellular component in a controlled vocabulary. CATH places the structure in a hierarchical fold classification (Class/Architecture/Topology/Homologous-superfamily). The organism is the source species.

Contact-map, Ramachandran, and PAE plots. Three diagnostic plots accompany the record. The Cα contact map visualizes the tertiary structure as a 2D adjacency matrix (8 Å cutoff, sequence-local contacts suppressed). The Ramachandran plot shows the distribution of backbone (φ, ψ) torsions, with points in the α and β basins reflecting secondary structure content. The PAE plot shows AlphaFold's inter-residue confidence as a color matrix.

mmCIF coordinates. The mmCIF table is the protein's shape written out atom by atom. For each backbone N, Cα, C, and carbonyl O, it records an (x, y, z) coordinate triple in Å plus the residue type, chain letter, and residue number.

Radius of gyration, Cα contacts, bounding box. Three whole-structure scalars: the radius of gyration (RMS distance of Cα from centroid, in Å), the count of Cα–Cα contacts (pairs closer than 8 Å and separated by more than four residues in sequence — i.e. tertiary, not local, contacts), and the bounding-box dimensions. Together they distinguish compact globular folds from extended fibres or disordered chains.

Foldseek 3Di. The Foldseek 3Di string encodes local tertiary geometry as a 20-letter alphabet — one character per residue — derived from the relative positions of nearby Cα atoms. Unlike the amino-acid sequence, 3Di is a direct function of the 3D structure, so two proteins with the same fold have similar 3Di strings even at low sequence identity.

Rendered structure images. Six rendered views show the 3D structure from the faces of a cube — i.e. along ±x, ±y, ±z. Rendering representation is drawn randomly per protein from cartoon (secondary-structure ribbons), sticks (backbone bonds), or molecular surface; coloring is either N→C rainbow (blue at the N-terminus through red at the C-terminus) or one color per chain.

Nearest PDB structures. The Foldseek neighbor list gives the closest experimentally determined structures in the PDB, ranked by structural alignment. TM-score near 1 means near-identical fold; near 0.3 means only rough topology match. This is how one finds what a novel AlphaFold prediction most resembles in the solved-structure universe.

Solvent-accessible surface area. SASA measures how much of the protein is reachable by solvent. It is computed by rolling a water-sized probe over the atomic surface and summing the exposed area (Å²). Per-residue SASA distinguishes core (buried, low SASA) from surface (exposed, high SASA) residues; total SASA is a whole-molecule size measure.